Protein AF-A0A8H5NBL0-F1 (afdb_monomer)

Organism: NCBI:txid42672

Radius of gyration: 92.26 Å; Cα contacts (8 Å, |Δi|>4): 67; chains: 1; bounding box: 145×73×271 Å

Foldseek 3Di:
DDDDDDDDDDDDDDDDDDDDDDDDDDDDDDDDDDDDDDDDDDDDDDDDDDDDDDDPVVVVVVVVVVVVVVVVVVVVVVVVVVVVVVVVVVVVVVVVVVVVVVVVVVVVVVVVVVVVVVVVVVVVVVVVVVVVVVVVVVVVVVVVVVVVVVVVVVVVVVVVVVVVVVVVVVVVVVVVVVVVVVVVVVVVVVVVVVVVVVLVVVLVVLVVVLVVVLVVVVVVLVVLLVVQLVVLVVVLVVVVVVDPDPVVNVVSVLVSLVSNLVSLVVSLVVLVVVLVVLVVLLCCLVPDPDRDSVSPSVSVSSVSNNVSSVVVNVVSVVVSVVSVVVNDPDPDPPDPVNVVVVVVVVVVVVVVVVVVVVVVVVPD

Mean predicted aligned error: 19.84 Å

Solvent-accessible surface area (backbone atoms only — not comparable to full-atom values): 21271 Å² total; per-residue (Å²): 136,88,86,83,86,86,81,87,82,81,87,82,87,82,85,81,88,84,80,88,85,83,87,86,88,83,82,87,84,89,80,84,80,86,80,86,88,86,81,88,81,86,81,79,89,82,83,81,85,87,81,91,85,79,78,72,62,60,57,57,50,49,54,52,50,52,51,50,49,51,53,49,50,52,51,50,51,51,49,51,52,50,50,52,52,48,52,53,51,51,51,51,51,50,51,51,49,48,52,52,49,55,50,50,52,51,52,50,52,52,51,51,52,52,51,52,53,52,48,53,55,48,51,52,53,48,53,53,50,53,53,48,50,53,50,52,51,52,54,51,50,53,54,52,50,54,51,53,51,52,48,52,52,50,54,51,53,51,52,50,50,54,51,52,51,55,50,51,52,55,51,51,56,52,48,54,51,51,54,51,51,51,54,51,51,52,52,53,50,53,53,52,51,52,48,54,51,50,53,51,52,50,52,52,54,53,50,54,54,43,51,51,52,48,54,52,49,54,51,56,50,52,52,52,52,52,51,54,51,51,54,50,52,51,53,42,55,59,52,54,75,73,53,95,47,78,70,53,57,54,56,48,50,53,52,44,45,52,49,52,42,55,52,46,52,53,52,43,54,55,50,49,64,51,42,56,55,39,54,54,51,33,50,58,34,73,70,39,97,77,71,42,76,65,40,49,51,51,28,54,44,43,51,54,46,43,57,53,53,51,55,49,41,54,54,47,52,54,57,36,48,57,47,58,71,68,50,82,91,63,98,66,85,77,49,78,66,57,59,52,51,52,54,53,52,52,56,54,51,54,56,51,52,56,54,52,56,59,61,62,65,74,74,114

Secondary structure (DSSP, 8-state):
---------------------------------------------PPPPP----TTHHHHHHHHHHHHHHHHHHHHHHHHHHHHHHHHHHHHHHHHHHHHHHHHHHHHHHHHHHHHHHHHHHHHHHHHHHHHHHHHHHHHHHHHHHHHHHHHHHHHHHHHHHHHHHHHHHHHHHHHHHHHHHHHHHHHHHHHHHHHHHHHHHHHHHHHHHHHHHHHHHHHHHHHHHHHHHHHHHHHHHHHTT--SHHHHHHHHHHHHHHHHHHHHHHHHHHHHHHHHHHHHHHHHHS-SS--HHHHHHHHHHHHHHHHHHHHHHHHHHHHHHHHHHS--------HHHHHHHHHHHHHHHHHHHHHHHHHTT--

Structure (mmCIF, N/CA/C/O backbone):
data_AF-A0A8H5NBL0-F1
#
_entry.id   AF-A0A8H5NBL0-F1
#
loop_
_atom_site.group_PDB
_atom_site.id
_atom_site.type_symbol
_atom_site.label_atom_id
_atom_site.label_alt_id
_atom_site.label_comp_id
_atom_site.label_asym_id
_atom_site.label_entity_id
_atom_site.label_seq_id
_atom_site.pdbx_PDB_ins_code
_atom_site.Cartn_x
_atom_site.Cartn_y
_atom_site.Cartn_z
_atom_site.occupancy
_atom_site.B_iso_or_equiv
_atom_site.auth_seq_id
_atom_site.auth_comp_id
_atom_site.auth_asym_id
_atom_site.auth_atom_id
_atom_site.pdbx_PDB_model_num
ATOM 1 N N . MET A 1 1 ? 17.525 31.542 -22.300 1.00 42.62 1 MET A N 1
ATOM 2 C CA . MET A 1 1 ? 18.251 32.299 -23.339 1.00 42.62 1 MET A CA 1
ATOM 3 C C . MET A 1 1 ? 18.211 31.479 -24.622 1.00 42.62 1 MET A C 1
ATOM 5 O O . MET A 1 1 ? 18.975 30.526 -24.715 1.00 42.62 1 MET A O 1
ATOM 9 N N . PRO A 1 2 ? 17.268 31.736 -25.541 1.00 39.31 2 PRO A N 1
ATOM 10 C CA . PRO A 1 2 ? 17.239 31.069 -26.837 1.00 39.31 2 PRO A CA 1
ATOM 11 C C . PRO A 1 2 ? 18.217 31.766 -27.795 1.00 39.31 2 PRO A C 1
ATOM 13 O O . PRO A 1 2 ? 18.274 32.992 -27.823 1.00 39.31 2 PRO A O 1
ATOM 16 N N . PHE A 1 3 ? 18.968 30.990 -28.574 1.00 35.41 3 PHE A N 1
ATOM 17 C CA . PHE A 1 3 ? 19.686 31.468 -29.757 1.00 35.41 3 PHE A CA 1
ATOM 18 C C . PHE A 1 3 ? 19.255 30.590 -30.942 1.00 35.41 3 PHE A C 1
ATOM 20 O O . PHE A 1 3 ? 19.741 29.481 -31.133 1.00 35.41 3 PHE A O 1
ATOM 27 N N . LEU A 1 4 ? 18.257 31.091 -31.665 1.00 40.00 4 LEU A N 1
ATOM 28 C CA . LEU A 1 4 ? 17.992 30.887 -33.093 1.00 40.00 4 LEU A CA 1
ATOM 29 C C . LEU A 1 4 ? 18.496 32.197 -33.729 1.00 40.00 4 LEU A C 1
ATOM 31 O O . LEU A 1 4 ? 18.364 33.243 -33.101 1.00 40.00 4 LEU A O 1
ATOM 35 N N . GLU A 1 5 ? 19.175 32.287 -34.860 1.00 38.09 5 GLU A N 1
ATOM 36 C CA . GLU A 1 5 ? 19.048 31.667 -36.176 1.00 38.09 5 GLU A CA 1
ATOM 37 C C . GLU A 1 5 ? 20.323 32.091 -36.932 1.00 38.09 5 GLU A C 1
ATOM 39 O O . GLU A 1 5 ? 20.813 33.202 -36.712 1.00 38.09 5 GLU A O 1
ATOM 44 N N . LEU A 1 6 ? 20.842 31.283 -37.860 1.00 36.41 6 LEU A N 1
ATOM 45 C CA . LEU A 1 6 ? 21.645 31.848 -38.946 1.00 36.41 6 LEU A CA 1
ATOM 46 C C . LEU A 1 6 ? 21.444 31.070 -40.245 1.00 36.41 6 LEU A C 1
ATOM 48 O O . LEU A 1 6 ? 21.765 29.894 -40.388 1.00 36.41 6 LEU A O 1
ATOM 52 N N . THR A 1 7 ? 20.832 31.823 -41.142 1.00 40.28 7 THR A N 1
ATOM 53 C CA . THR A 1 7 ? 20.403 31.613 -42.513 1.00 40.28 7 THR A CA 1
ATOM 54 C C . THR A 1 7 ? 21.534 31.156 -43.439 1.00 40.28 7 THR A C 1
ATOM 56 O O . THR A 1 7 ? 22.685 31.565 -43.298 1.00 40.28 7 THR A O 1
ATOM 59 N N . ALA A 1 8 ? 21.172 30.329 -44.422 1.00 46.09 8 ALA A N 1
ATOM 60 C CA . ALA A 1 8 ? 22.021 29.832 -45.504 1.00 46.09 8 ALA A CA 1
ATOM 61 C C . ALA A 1 8 ? 22.571 30.939 -46.430 1.00 46.09 8 ALA A C 1
ATOM 63 O O . ALA A 1 8 ? 21.963 32.008 -46.528 1.00 46.09 8 ALA A O 1
ATOM 64 N N . PRO A 1 9 ? 23.608 30.637 -47.239 1.00 41.44 9 PRO A N 1
ATOM 65 C CA . PRO A 1 9 ? 23.824 31.330 -48.502 1.00 41.44 9 PRO A CA 1
ATOM 66 C C . PRO A 1 9 ? 23.660 30.423 -49.738 1.00 41.44 9 PRO A C 1
ATOM 68 O O . PRO A 1 9 ? 24.288 29.378 -49.879 1.00 41.44 9 PRO A O 1
ATOM 71 N N . SER A 1 10 ? 22.781 30.904 -50.620 1.00 32.62 10 SER A N 1
ATOM 72 C CA . SER A 1 10 ? 22.759 30.879 -52.091 1.00 32.62 10 SER A CA 1
ATOM 73 C C . SER A 1 10 ? 23.792 30.066 -52.889 1.00 32.62 10 SER A C 1
ATOM 75 O O . SER A 1 10 ? 24.986 30.343 -52.871 1.00 32.62 10 SER A O 1
ATOM 77 N N . SER A 1 11 ? 23.244 29.189 -53.738 1.00 33.75 11 SER A N 1
ATOM 78 C CA . SER A 1 11 ? 23.299 29.219 -55.215 1.00 33.75 11 SER A CA 1
ATOM 79 C C . SER A 1 11 ? 24.454 29.964 -55.905 1.00 33.75 11 SER A C 1
ATOM 81 O O . SER A 1 11 ? 24.515 31.193 -55.871 1.00 33.75 11 SER A O 1
ATOM 83 N N . ALA A 1 12 ? 25.197 29.226 -56.736 1.00 34.19 12 ALA A N 1
ATOM 84 C CA . ALA A 1 12 ? 25.744 29.730 -57.994 1.00 34.19 12 ALA A CA 1
ATOM 85 C C . ALA A 1 12 ? 25.551 28.688 -59.112 1.00 34.19 12 ALA A C 1
ATOM 87 O O . ALA A 1 12 ? 26.020 27.554 -59.026 1.00 34.19 12 ALA A O 1
ATOM 88 N N . THR A 1 13 ? 24.824 29.105 -60.143 1.00 37.38 13 THR A N 1
ATOM 89 C CA . THR A 1 13 ? 24.621 28.470 -61.449 1.00 37.38 13 THR A CA 1
ATOM 90 C C . THR A 1 13 ? 25.938 28.359 -62.229 1.00 37.38 13 THR A C 1
ATOM 92 O O . THR A 1 13 ? 26.746 29.286 -62.162 1.00 37.38 13 THR A O 1
ATOM 95 N N . PRO A 1 14 ? 26.105 27.341 -63.088 1.00 36.41 14 PRO A N 1
ATOM 96 C CA . PRO A 1 14 ? 26.877 27.496 -64.313 1.00 36.41 14 PRO A CA 1
ATOM 97 C C . PRO A 1 14 ? 25.967 27.345 -65.537 1.00 36.41 14 PRO A C 1
ATOM 99 O O . PRO A 1 14 ? 25.340 26.308 -65.752 1.00 36.41 14 PRO A O 1
ATOM 102 N N . GLU A 1 15 ? 25.896 28.409 -66.334 1.00 35.66 15 GLU A N 1
ATOM 103 C CA . GLU A 1 15 ? 25.364 28.371 -67.692 1.00 35.66 15 GLU A CA 1
ATOM 104 C C . GLU A 1 15 ? 26.399 27.828 -68.686 1.00 35.66 15 GLU A C 1
ATOM 106 O O . GLU A 1 15 ? 27.607 27.987 -68.519 1.00 35.66 15 GLU A O 1
ATOM 111 N N . SER A 1 16 ? 25.837 27.340 -69.793 1.00 35.53 16 SER A N 1
ATOM 112 C CA . SER A 1 16 ? 26.425 27.156 -71.122 1.00 35.53 16 SER A CA 1
ATOM 113 C C . SER A 1 16 ? 27.167 25.850 -71.398 1.00 35.53 16 SER A C 1
ATOM 115 O O . SER A 1 16 ? 28.390 25.743 -71.367 1.00 35.53 16 SER A O 1
ATOM 117 N N . ALA A 1 17 ? 26.363 24.883 -71.842 1.00 34.91 17 ALA A N 1
ATOM 118 C CA . ALA A 1 17 ? 26.726 23.997 -72.935 1.00 34.91 17 ALA A CA 1
ATOM 119 C C . ALA A 1 17 ? 27.052 24.803 -74.209 1.00 34.91 17 ALA A C 1
ATOM 121 O O . ALA A 1 17 ? 26.350 25.760 -74.530 1.00 34.91 17 ALA A O 1
ATOM 122 N N . SER A 1 18 ? 28.041 24.358 -74.985 1.00 32.84 18 SER A N 1
ATOM 123 C CA . SER A 1 18 ? 27.948 24.430 -76.443 1.00 32.84 18 SER A CA 1
ATOM 124 C C . SER A 1 18 ? 28.786 23.334 -77.099 1.00 32.84 18 SER A C 1
ATOM 126 O O . SER A 1 18 ? 29.889 22.999 -76.674 1.00 32.84 18 SER A O 1
ATOM 128 N N . THR A 1 19 ? 28.159 22.738 -78.097 1.00 34.31 19 THR A N 1
ATOM 129 C CA . THR A 1 19 ? 28.423 21.485 -78.797 1.00 34.31 19 THR A CA 1
ATOM 130 C C . THR A 1 19 ? 29.434 21.602 -79.948 1.00 34.31 19 THR A C 1
ATOM 132 O O . THR A 1 19 ? 29.452 22.601 -80.654 1.00 34.31 19 THR A O 1
ATOM 135 N N . ILE A 1 20 ? 30.218 20.530 -80.137 1.00 34.94 20 ILE A N 1
ATOM 136 C CA . ILE A 1 20 ? 30.468 19.753 -81.376 1.00 34.94 20 ILE A CA 1
ATOM 137 C C . ILE A 1 20 ? 30.441 20.512 -82.727 1.00 34.94 20 ILE A C 1
ATOM 139 O O . ILE A 1 20 ? 29.400 21.030 -83.113 1.00 34.94 20 ILE A O 1
ATOM 143 N N . SER A 1 21 ? 31.507 20.392 -83.533 1.00 33.88 21 SER A N 1
ATOM 144 C CA . SER A 1 21 ? 31.374 20.045 -84.965 1.00 33.88 21 SER A CA 1
ATOM 145 C C . SER A 1 21 ? 32.699 19.568 -85.567 1.00 33.88 21 SER A C 1
ATOM 147 O O . SER A 1 21 ? 33.726 20.235 -85.446 1.00 33.88 21 SER A O 1
ATOM 149 N N . SER A 1 22 ? 32.622 18.412 -86.222 1.00 34.84 22 SER A N 1
ATOM 150 C CA . SER A 1 22 ? 33.632 17.763 -87.061 1.00 34.84 22 SER A CA 1
ATOM 151 C C . SER A 1 22 ? 33.666 18.339 -88.486 1.00 34.84 22 SER A C 1
ATOM 153 O O . SER A 1 22 ? 32.786 19.116 -88.855 1.00 34.84 22 SER A O 1
ATOM 155 N N . GLU A 1 23 ? 34.645 17.845 -89.260 1.00 34.12 23 GLU A N 1
ATOM 156 C CA . GLU A 1 23 ? 34.782 17.896 -90.730 1.00 34.12 23 GLU A CA 1
ATOM 157 C C . GLU A 1 23 ? 35.224 19.262 -91.313 1.00 34.12 23 GLU A C 1
ATOM 159 O O . GLU A 1 23 ? 34.816 20.322 -90.869 1.00 34.12 23 GLU A O 1
ATOM 164 N N . ASP A 1 24 ? 36.132 19.352 -92.288 1.00 31.91 24 ASP A N 1
ATOM 165 C CA . ASP A 1 24 ? 36.386 18.386 -93.345 1.00 31.91 24 ASP A CA 1
ATOM 166 C C . ASP A 1 24 ? 37.792 18.513 -93.951 1.00 31.91 24 ASP A C 1
ATOM 168 O O . ASP A 1 24 ? 38.381 19.589 -94.079 1.00 31.91 24 ASP A O 1
ATOM 172 N N . ASN A 1 25 ? 38.296 17.357 -94.359 1.00 33.09 25 ASN A N 1
ATOM 173 C CA . ASN A 1 25 ? 39.553 17.123 -95.044 1.00 33.09 25 ASN A CA 1
ATOM 174 C C . ASN A 1 25 ? 39.267 17.129 -96.554 1.00 33.09 25 ASN A C 1
ATOM 176 O O . ASN A 1 25 ? 38.421 16.360 -97.009 1.00 33.09 25 ASN A O 1
ATOM 180 N N . LYS A 1 26 ? 39.975 17.921 -97.373 1.00 34.47 26 LYS A N 1
ATOM 181 C CA . LYS A 1 26 ? 39.998 17.639 -98.817 1.00 34.47 26 LYS A CA 1
ATOM 182 C C . LYS A 1 26 ? 41.337 17.923 -99.483 1.00 34.47 26 LYS A C 1
ATOM 184 O O . LYS A 1 26 ? 41.787 19.054 -99.639 1.00 34.47 26 LYS A O 1
ATOM 189 N N . MET A 1 27 ? 41.920 16.806 -99.893 1.00 33.16 27 MET A N 1
ATOM 190 C CA . MET A 1 27 ? 43.084 16.622 -100.737 1.00 33.16 27 MET A CA 1
ATOM 191 C C . MET A 1 27 ? 42.933 17.190 -102.161 1.00 33.16 27 MET A C 1
ATOM 193 O O . MET A 1 27 ? 41.885 17.057 -102.785 1.00 33.16 27 MET A O 1
ATOM 197 N N . ILE A 1 28 ? 44.074 17.689 -102.656 1.00 33.56 28 ILE A N 1
ATOM 198 C CA . ILE A 1 28 ? 44.722 17.416 -103.956 1.00 33.56 28 ILE A CA 1
ATOM 199 C C . ILE A 1 28 ? 43.930 17.697 -105.245 1.00 33.56 28 ILE A C 1
ATOM 201 O O . ILE A 1 28 ? 42.996 16.988 -105.597 1.00 33.56 28 ILE A O 1
ATOM 205 N N . ALA A 1 29 ? 44.503 18.572 -106.077 1.00 26.97 29 ALA A N 1
ATOM 206 C CA . ALA A 1 29 ? 44.649 18.296 -107.507 1.00 26.97 29 ALA A CA 1
ATOM 207 C C . ALA A 1 29 ? 45.905 18.990 -108.052 1.00 26.97 29 ALA A C 1
ATOM 209 O O . ALA A 1 29 ? 45.980 20.212 -108.150 1.00 26.97 29 ALA A O 1
ATOM 210 N N . ALA A 1 30 ? 46.902 18.172 -108.380 1.00 31.09 30 ALA A N 1
ATOM 211 C CA . ALA A 1 30 ? 48.049 18.544 -109.186 1.00 31.09 30 ALA A CA 1
ATOM 212 C C . ALA A 1 30 ? 47.638 18.627 -110.660 1.00 31.09 30 ALA A C 1
ATOM 214 O O . ALA A 1 30 ? 46.997 17.711 -111.165 1.00 31.09 30 ALA A O 1
ATOM 215 N N . THR A 1 31 ? 48.104 19.655 -111.365 1.00 29.94 31 THR A N 1
ATOM 216 C CA . THR A 1 31 ? 48.262 19.616 -112.824 1.00 29.94 31 THR A CA 1
ATOM 217 C C . THR A 1 31 ? 49.455 20.478 -113.214 1.00 29.94 31 THR A C 1
ATOM 219 O O . THR A 1 31 ? 49.363 21.700 -113.283 1.00 29.94 31 THR A O 1
ATOM 222 N N . THR A 1 32 ? 50.583 19.828 -113.481 1.00 32.62 32 THR A N 1
ATOM 223 C CA . THR A 1 32 ? 51.494 20.255 -114.550 1.00 32.62 32 THR A CA 1
ATOM 224 C C . THR A 1 32 ? 51.029 19.546 -115.822 1.00 32.62 32 THR A C 1
ATOM 226 O O . THR A 1 32 ? 50.586 18.398 -115.745 1.00 32.62 32 THR A O 1
ATOM 229 N N . PRO A 1 33 ? 51.115 20.199 -116.988 1.00 33.69 33 PRO A N 1
ATOM 230 C CA . PRO A 1 33 ? 52.112 19.698 -117.928 1.00 33.69 33 PRO A CA 1
ATOM 231 C C . PRO A 1 33 ? 52.805 20.814 -118.722 1.00 33.69 33 PRO A C 1
ATOM 233 O O . PRO A 1 33 ? 52.171 21.668 -119.335 1.00 33.69 33 PRO A O 1
ATOM 236 N N . THR A 1 34 ? 54.132 20.749 -118.772 1.00 34.34 34 THR A N 1
ATOM 237 C CA . THR A 1 34 ? 54.922 21.207 -119.925 1.00 34.34 34 THR A CA 1
ATOM 238 C C . THR A 1 34 ? 54.759 20.160 -121.040 1.00 34.34 34 THR A C 1
ATOM 240 O O . THR A 1 34 ? 54.594 18.979 -120.717 1.00 34.34 34 THR A O 1
ATOM 243 N N . PRO A 1 35 ? 54.813 20.528 -122.334 1.00 35.94 35 PRO A N 1
ATOM 244 C CA . PRO A 1 35 ? 56.130 20.564 -122.983 1.00 35.94 35 PRO A CA 1
ATOM 245 C C . PRO A 1 35 ? 56.290 21.642 -124.088 1.00 35.94 35 PRO A C 1
ATOM 247 O O . PRO A 1 35 ? 55.378 21.929 -124.856 1.00 35.94 35 PRO A O 1
ATOM 250 N N . ALA A 1 36 ? 57.498 22.206 -124.192 1.00 36.12 36 ALA A N 1
ATOM 251 C CA . ALA A 1 36 ? 58.072 22.727 -125.447 1.00 36.12 36 ALA A CA 1
ATOM 252 C C . ALA A 1 36 ? 58.367 21.525 -126.388 1.00 36.12 36 ALA A C 1
ATOM 254 O O . ALA A 1 36 ? 58.454 20.423 -125.842 1.00 36.12 36 ALA A O 1
ATOM 255 N N . PRO A 1 37 ? 58.595 21.635 -127.722 1.00 41.12 37 PRO A N 1
ATOM 256 C CA . PRO A 1 37 ? 59.334 22.720 -128.388 1.00 41.12 37 PRO A CA 1
ATOM 257 C C . PRO A 1 37 ? 58.893 23.042 -129.841 1.00 41.12 37 PRO A C 1
ATOM 259 O O . PRO A 1 37 ? 58.110 22.325 -130.451 1.00 41.12 37 PRO A O 1
ATOM 262 N N . ALA A 1 38 ? 59.461 24.088 -130.447 1.00 29.39 38 ALA A N 1
ATOM 263 C CA . ALA A 1 38 ? 59.640 24.141 -131.901 1.00 29.39 38 ALA A CA 1
ATOM 264 C C . ALA A 1 38 ? 60.811 25.070 -132.236 1.00 29.39 38 ALA A C 1
ATOM 266 O O . ALA A 1 38 ? 60.774 26.272 -131.982 1.00 29.39 38 ALA A O 1
ATOM 267 N N . SER A 1 39 ? 61.869 24.457 -132.753 1.00 29.91 39 SER A N 1
ATOM 268 C CA . SER A 1 39 ? 63.044 25.095 -133.326 1.00 29.91 39 SER A CA 1
ATOM 269 C C . SER A 1 39 ? 62.912 25.103 -134.851 1.00 29.91 39 SER A C 1
ATOM 271 O O . SER A 1 39 ? 62.272 24.214 -135.407 1.00 29.91 39 SER A O 1
ATOM 273 N N . ALA A 1 40 ? 63.622 26.053 -135.462 1.00 33.81 40 ALA A N 1
ATOM 274 C CA . ALA A 1 40 ? 63.965 26.193 -136.878 1.00 33.81 40 ALA A CA 1
ATOM 275 C C . ALA A 1 40 ? 62.862 26.655 -137.848 1.00 33.81 40 ALA A C 1
ATOM 277 O O . ALA A 1 40 ? 61.862 25.984 -138.052 1.00 33.81 40 ALA A O 1
ATOM 278 N N . GLU A 1 41 ? 63.119 27.780 -138.524 1.00 29.50 41 GLU A N 1
ATOM 279 C CA . GLU A 1 41 ? 63.518 27.760 -139.942 1.00 29.50 41 GLU A CA 1
ATOM 280 C C . GLU A 1 41 ? 63.936 29.166 -140.417 1.00 29.50 41 GLU A C 1
ATOM 282 O O . GLU A 1 41 ? 63.162 30.119 -140.423 1.00 29.50 41 GLU A O 1
ATOM 287 N N . THR A 1 42 ? 65.197 29.291 -140.830 1.00 43.75 42 THR A N 1
ATOM 288 C CA . THR A 1 42 ? 65.621 30.195 -141.905 1.00 43.75 42 THR A CA 1
ATOM 289 C C . THR A 1 42 ? 65.271 29.541 -143.245 1.00 43.75 42 THR A C 1
ATOM 291 O O . THR A 1 42 ? 65.396 28.321 -143.365 1.00 43.75 42 THR A O 1
ATOM 294 N N . PRO A 1 43 ? 64.917 30.320 -144.286 1.00 37.06 43 PRO A N 1
ATOM 295 C CA . PRO A 1 43 ? 65.673 30.128 -145.526 1.00 37.06 43 PRO A CA 1
ATOM 296 C C . PRO A 1 43 ? 65.946 31.401 -146.350 1.00 37.06 43 PRO A C 1
ATOM 298 O O . PRO A 1 43 ? 65.082 32.235 -146.596 1.00 37.06 43 PRO A O 1
ATOM 301 N N . ASN A 1 44 ? 67.198 31.459 -146.807 1.00 29.69 44 ASN A N 1
ATOM 302 C CA . ASN A 1 44 ? 67.699 31.812 -148.140 1.00 29.69 44 ASN A CA 1
ATOM 303 C C . ASN A 1 44 ? 67.041 32.927 -148.977 1.00 29.69 44 ASN A C 1
ATOM 305 O O . ASN A 1 44 ? 66.016 32.765 -149.632 1.00 29.69 44 ASN A O 1
ATOM 309 N N . THR A 1 45 ? 67.828 33.997 -149.107 1.00 32.78 45 THR A N 1
ATOM 310 C CA . THR A 1 45 ? 68.331 34.577 -150.366 1.00 32.78 45 THR A CA 1
ATOM 311 C C . THR A 1 45 ? 68.015 33.791 -151.650 1.00 32.78 45 THR A C 1
ATOM 313 O O . THR A 1 45 ? 68.484 32.669 -151.838 1.00 32.78 45 THR A O 1
ATOM 316 N N . THR A 1 46 ? 67.320 34.439 -152.591 1.00 34.09 46 THR A N 1
ATOM 317 C CA . THR A 1 46 ? 67.285 34.048 -154.011 1.00 34.09 46 THR A CA 1
ATOM 318 C C . THR A 1 46 ? 68.191 34.987 -154.804 1.00 34.09 46 THR A C 1
ATOM 320 O O . THR A 1 46 ? 68.126 36.206 -154.647 1.00 34.09 46 THR A O 1
ATOM 323 N N . SER A 1 47 ? 69.075 34.379 -155.596 1.00 32.84 47 SER A N 1
ATOM 324 C CA . SER A 1 47 ? 70.103 35.020 -156.412 1.00 32.84 47 SER A CA 1
ATOM 325 C C . SER A 1 47 ? 69.550 35.627 -157.697 1.00 32.84 47 SER A C 1
ATOM 327 O O . SER A 1 47 ? 68.603 35.125 -158.298 1.00 32.84 47 SER A O 1
ATOM 329 N N . SER A 1 48 ? 70.235 36.691 -158.096 1.00 35.56 48 SER A N 1
ATOM 330 C CA . SER A 1 48 ? 70.225 37.388 -159.374 1.00 35.56 48 SER A CA 1
ATOM 331 C C . SER A 1 48 ? 70.538 36.493 -160.577 1.00 35.56 48 SER A C 1
ATOM 333 O O . SER A 1 48 ? 71.298 35.528 -160.483 1.00 35.56 48 SER A O 1
ATOM 335 N N . GLU A 1 49 ? 69.946 36.875 -161.709 1.00 35.12 49 GLU A N 1
ATOM 336 C CA . GLU A 1 49 ? 70.107 36.266 -163.025 1.00 35.12 49 GLU A CA 1
ATOM 337 C C . GLU A 1 49 ? 71.549 36.251 -163.543 1.00 35.12 49 GLU A C 1
ATOM 339 O O . GLU A 1 49 ? 72.407 37.073 -163.218 1.00 35.12 49 GLU A O 1
ATOM 344 N N . VAL A 1 50 ? 71.740 35.249 -164.391 1.00 38.97 50 VAL A N 1
ATOM 345 C CA . VAL A 1 50 ? 72.948 34.739 -165.021 1.00 38.97 50 VAL A CA 1
ATOM 346 C C . VAL A 1 50 ? 73.490 35.695 -166.086 1.00 38.97 50 VAL A C 1
ATOM 348 O O . VAL A 1 50 ? 72.749 36.141 -166.958 1.00 38.97 50 VAL A O 1
ATOM 351 N N . ASN A 1 51 ? 74.813 35.883 -166.113 1.00 37.34 51 ASN A N 1
ATOM 352 C CA . ASN A 1 51 ? 75.532 36.097 -167.367 1.00 37.34 51 ASN A CA 1
ATOM 353 C C . ASN A 1 51 ? 76.858 35.303 -167.383 1.00 37.34 51 ASN A C 1
ATOM 355 O O . ASN A 1 51 ? 77.692 35.410 -166.490 1.00 37.34 51 ASN A O 1
ATOM 359 N N . VAL A 1 52 ? 76.941 34.459 -168.406 1.00 41.28 52 VAL A N 1
ATOM 360 C CA . VAL A 1 52 ? 77.893 33.425 -168.851 1.00 41.28 52 VAL A CA 1
ATOM 361 C C . VAL A 1 52 ? 79.391 33.634 -168.521 1.00 41.28 52 VAL A C 1
ATOM 363 O O . VAL A 1 52 ? 79.969 34.623 -168.962 1.00 41.28 52 VAL A O 1
ATOM 366 N N . SER A 1 53 ? 80.050 32.650 -167.866 1.00 37.91 53 SER A N 1
ATOM 367 C CA . SER A 1 53 ? 81.114 31.777 -168.446 1.00 37.91 53 SER A CA 1
ATOM 368 C C . SER A 1 53 ? 81.921 30.942 -167.405 1.00 37.91 53 SER A C 1
ATOM 370 O O . SER A 1 53 ? 82.292 31.454 -166.355 1.00 37.91 53 SER A O 1
ATOM 372 N N . ASN A 1 54 ? 82.288 29.708 -167.797 1.00 41.75 54 ASN A N 1
ATOM 373 C CA . ASN A 1 54 ? 83.334 28.776 -167.299 1.00 41.75 54 ASN A CA 1
ATOM 374 C C . ASN A 1 54 ? 83.114 27.809 -166.096 1.00 41.75 54 ASN A C 1
ATOM 376 O O . ASN A 1 54 ? 82.749 28.161 -164.982 1.00 41.75 54 ASN A O 1
ATOM 380 N N . THR A 1 55 ? 83.444 26.542 -166.379 1.00 50.25 55 THR A N 1
ATOM 381 C CA . THR A 1 55 ? 83.116 25.254 -165.731 1.00 50.25 55 THR A CA 1
ATOM 382 C C . THR A 1 55 ? 83.903 24.911 -164.451 1.00 50.25 55 THR A C 1
ATOM 384 O O . THR A 1 55 ? 83.549 23.957 -163.760 1.00 50.25 55 THR A O 1
ATOM 387 N N . ASP A 1 56 ? 84.921 25.689 -164.076 1.00 54.59 56 ASP A N 1
ATOM 388 C CA . ASP A 1 56 ? 85.739 25.435 -162.872 1.00 54.59 56 ASP A CA 1
ATOM 389 C C . ASP A 1 56 ? 85.011 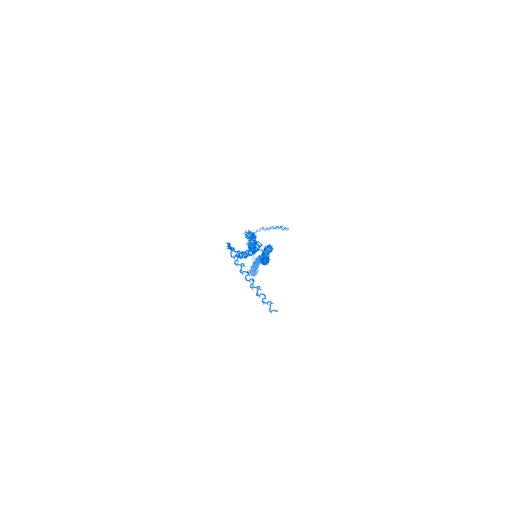25.772 -161.553 1.00 54.59 56 ASP A C 1
ATOM 391 O O . ASP A 1 56 ? 85.326 25.226 -160.498 1.00 54.59 56 ASP A O 1
ATOM 395 N N . GLN A 1 57 ? 83.950 26.585 -161.601 1.00 55.69 57 GLN A N 1
ATOM 396 C CA . GLN A 1 57 ? 83.194 27.000 -160.411 1.00 55.69 57 GLN A CA 1
ATOM 397 C C . GLN A 1 57 ? 82.303 25.883 -159.821 1.00 55.69 57 GLN A C 1
ATOM 399 O O . GLN A 1 57 ? 81.955 25.913 -158.638 1.00 55.69 57 GLN A O 1
ATOM 404 N N . ALA A 1 58 ? 81.944 24.870 -160.621 1.00 59.06 58 ALA A N 1
ATOM 405 C CA . ALA A 1 58 ? 81.087 23.759 -160.196 1.00 59.06 58 ALA A CA 1
ATOM 406 C C . ALA A 1 58 ? 81.821 22.735 -159.306 1.00 59.06 58 ALA A C 1
ATOM 408 O O . ALA A 1 58 ? 81.214 22.137 -158.413 1.00 59.06 58 ALA A O 1
ATOM 409 N N . PHE A 1 59 ? 83.128 22.544 -159.514 1.00 59.50 59 PHE A N 1
ATOM 410 C CA . PHE A 1 59 ? 83.940 21.629 -158.702 1.00 59.50 59 PHE A CA 1
ATOM 411 C C . PHE A 1 59 ? 84.205 22.197 -157.303 1.00 59.50 59 PHE A C 1
ATOM 413 O O . PHE A 1 59 ? 84.060 21.479 -156.310 1.00 59.50 59 PHE A O 1
ATOM 420 N N . ASP A 1 60 ? 84.475 23.500 -157.209 1.00 61.47 60 ASP A N 1
ATOM 421 C CA . ASP A 1 60 ? 84.622 24.188 -155.924 1.00 61.47 60 ASP A CA 1
ATOM 422 C C . ASP A 1 60 ? 83.315 24.192 -155.118 1.00 61.47 60 ASP A C 1
ATOM 424 O O . ASP A 1 60 ? 83.334 23.988 -153.900 1.00 61.47 60 ASP A O 1
ATOM 428 N N . GLN A 1 61 ? 82.156 24.321 -155.776 1.00 66.19 61 GLN A N 1
ATOM 429 C CA . GLN A 1 61 ? 80.856 24.168 -155.112 1.00 66.19 61 GLN A CA 1
ATOM 430 C C . GLN A 1 61 ? 80.638 22.745 -154.578 1.00 66.19 61 GLN A C 1
ATOM 432 O O . GLN A 1 61 ? 80.164 22.594 -153.451 1.00 66.19 61 GLN A O 1
ATOM 437 N N . MET A 1 62 ? 81.032 21.703 -155.321 1.00 71.00 62 MET A N 1
ATOM 438 C CA . MET A 1 62 ? 80.947 20.316 -154.842 1.00 71.00 62 MET A CA 1
ATOM 439 C C . MET A 1 62 ? 81.856 20.057 -153.636 1.00 71.00 62 MET A C 1
ATOM 441 O O . MET A 1 62 ? 81.396 19.467 -152.659 1.00 71.00 62 MET A O 1
ATOM 445 N N . ILE A 1 63 ? 83.109 20.528 -153.652 1.00 71.69 63 ILE A N 1
ATOM 446 C CA . ILE A 1 63 ? 84.026 20.387 -152.506 1.00 71.69 63 ILE A CA 1
ATOM 447 C C . ILE A 1 63 ? 83.499 21.155 -151.288 1.00 71.69 63 ILE A C 1
ATOM 449 O O . ILE A 1 63 ? 83.524 20.637 -150.168 1.00 71.69 63 ILE A O 1
ATOM 453 N N . THR A 1 64 ? 82.952 22.352 -151.500 1.00 73.19 64 THR A N 1
ATOM 454 C CA . THR A 1 64 ? 82.324 23.147 -150.436 1.00 73.19 64 THR A CA 1
ATOM 455 C C . THR A 1 64 ? 81.123 22.415 -149.834 1.00 73.19 64 THR A C 1
ATOM 457 O O . THR A 1 64 ? 80.989 22.341 -148.612 1.00 73.19 64 THR A O 1
ATOM 460 N N . HIS A 1 65 ? 80.285 21.794 -150.668 1.00 76.06 65 HIS A N 1
ATOM 461 C CA . HIS A 1 65 ? 79.120 21.037 -150.214 1.00 76.06 65 HIS A CA 1
ATOM 462 C C . HIS A 1 65 ? 79.505 19.749 -149.464 1.00 76.06 65 HIS A C 1
ATOM 464 O O . HIS A 1 65 ? 78.896 19.415 -148.450 1.00 76.06 65 HIS A O 1
ATOM 470 N N . LEU A 1 66 ? 80.564 19.057 -149.893 1.00 79.81 66 LEU A N 1
ATOM 471 C CA . LEU A 1 66 ? 81.090 17.860 -149.224 1.00 79.81 66 LEU A CA 1
ATOM 472 C C . LEU A 1 66 ? 81.712 18.188 -147.859 1.00 79.81 66 LEU A C 1
ATOM 474 O O . LEU A 1 66 ? 81.485 17.468 -146.886 1.00 79.81 66 LEU A O 1
ATOM 478 N N . ASN A 1 67 ? 82.435 19.306 -147.760 1.00 77.31 67 ASN A N 1
ATOM 479 C CA . ASN A 1 67 ? 82.959 19.804 -146.488 1.00 77.31 67 ASN A CA 1
ATOM 480 C C . ASN A 1 67 ? 81.834 20.260 -145.545 1.00 77.31 67 ASN A C 1
ATOM 482 O O . ASN A 1 67 ? 81.893 19.966 -144.352 1.00 77.31 67 ASN A O 1
ATOM 486 N N . ALA A 1 68 ? 80.777 20.887 -146.070 1.00 77.75 68 ALA A N 1
ATOM 487 C CA . ALA A 1 68 ? 79.585 21.225 -145.293 1.00 77.75 68 ALA A CA 1
ATOM 488 C C . ALA A 1 68 ? 78.850 19.970 -144.789 1.00 77.75 68 ALA A C 1
ATOM 490 O O . ALA A 1 68 ? 78.439 19.921 -143.630 1.00 77.75 68 ALA A O 1
ATOM 491 N N . MET A 1 69 ? 78.738 18.922 -145.614 1.00 81.69 69 MET A N 1
ATOM 492 C CA . MET A 1 69 ? 78.182 17.635 -145.184 1.00 81.69 69 MET A CA 1
ATOM 493 C C . MET A 1 69 ? 79.050 16.962 -144.120 1.00 81.69 69 MET A C 1
ATOM 495 O O . MET A 1 69 ? 78.512 16.487 -143.125 1.00 81.69 69 MET A O 1
ATOM 499 N N . ARG A 1 70 ? 8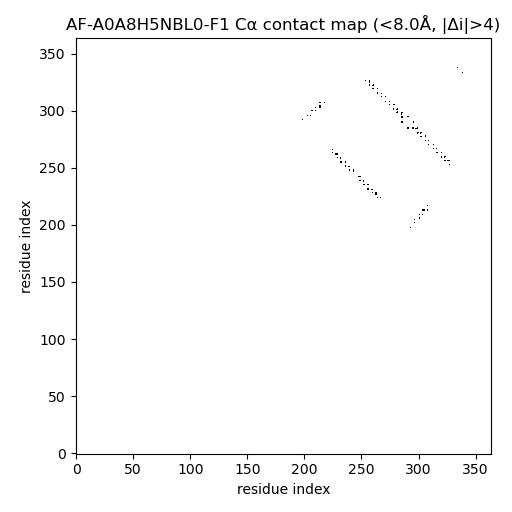0.382 16.962 -144.269 1.00 78.50 70 ARG A N 1
ATOM 500 C CA . ARG A 1 70 ? 81.298 16.413 -143.255 1.00 78.50 70 ARG A CA 1
ATOM 501 C C . ARG A 1 70 ? 81.175 17.159 -141.923 1.00 78.50 70 ARG A C 1
ATOM 503 O O . ARG A 1 70 ? 81.085 16.512 -140.885 1.00 78.50 70 ARG A O 1
ATOM 510 N N . ALA A 1 71 ? 81.103 18.490 -141.952 1.00 78.94 71 ALA A N 1
ATOM 511 C CA . ALA A 1 71 ? 80.881 19.302 -140.756 1.00 78.94 71 ALA A CA 1
ATOM 512 C C . ALA A 1 71 ? 79.516 19.012 -140.108 1.00 78.94 71 ALA A C 1
ATOM 514 O O . ALA A 1 71 ? 79.417 18.921 -138.887 1.00 78.94 71 ALA A O 1
ATOM 515 N N . LYS A 1 72 ? 78.471 18.799 -140.917 1.00 82.06 72 LYS A N 1
ATOM 516 C CA . LYS A 1 72 ? 77.132 18.443 -140.431 1.00 82.06 72 LYS A CA 1
ATOM 517 C C . LYS A 1 72 ? 77.094 17.048 -139.803 1.00 82.06 72 LYS A C 1
ATOM 519 O O . LYS A 1 72 ? 76.466 16.878 -138.767 1.00 82.06 72 LYS A O 1
ATOM 524 N N . VAL A 1 73 ? 77.794 16.071 -140.383 1.00 84.31 73 VAL A N 1
ATOM 525 C CA . VAL A 1 73 ? 77.938 14.727 -139.797 1.00 84.31 73 VAL A CA 1
ATOM 526 C C . VAL A 1 73 ? 78.697 14.796 -138.474 1.00 84.31 73 VAL A C 1
ATOM 528 O O . VAL A 1 73 ? 78.218 14.248 -137.492 1.00 84.31 73 VAL A O 1
ATOM 531 N N . GLN A 1 74 ? 79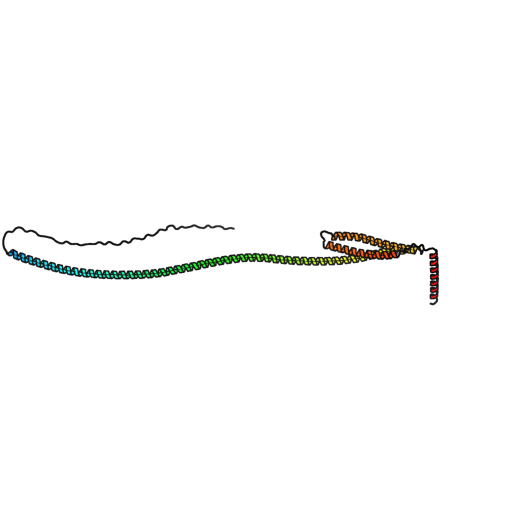.806 15.539 -138.404 1.00 81.12 74 GLN A N 1
ATOM 532 C CA . GLN A 1 74 ? 80.547 15.720 -137.150 1.00 81.12 74 GLN A CA 1
ATOM 533 C C . GLN A 1 74 ? 79.716 16.432 -136.073 1.00 81.12 74 GLN A C 1
ATOM 535 O O . GLN A 1 74 ? 79.758 16.041 -134.909 1.00 81.12 74 GLN A O 1
ATOM 540 N N . ALA A 1 75 ? 78.922 17.443 -136.442 1.00 81.62 75 ALA A N 1
ATOM 541 C CA . ALA A 1 75 ? 78.002 18.104 -135.517 1.00 81.62 75 ALA A CA 1
ATOM 542 C C . ALA A 1 75 ? 76.927 17.139 -134.991 1.00 81.62 75 ALA A C 1
ATOM 544 O O . ALA A 1 75 ? 76.681 17.102 -133.788 1.00 81.62 75 ALA A O 1
ATOM 545 N N . LEU A 1 76 ? 76.351 16.310 -135.868 1.00 85.06 76 LEU A N 1
ATOM 546 C CA . LEU A 1 76 ? 75.377 15.285 -135.485 1.00 85.06 76 LEU A CA 1
ATOM 547 C C . LEU A 1 76 ? 76.002 14.169 -134.636 1.00 85.06 76 LEU A C 1
ATOM 549 O O . LEU A 1 76 ? 75.351 13.657 -133.732 1.00 85.06 76 LEU A O 1
ATOM 553 N N . GLU A 1 77 ? 77.255 13.786 -134.881 1.00 84.88 77 GLU A N 1
ATOM 554 C CA . GLU A 1 77 ? 77.982 12.816 -134.051 1.00 84.88 77 GLU A CA 1
ATOM 555 C C . GLU A 1 77 ? 78.256 13.367 -132.646 1.00 84.88 77 GLU A C 1
ATOM 557 O O . GLU A 1 77 ? 78.067 12.654 -131.654 1.00 84.88 77 GLU A O 1
ATOM 562 N N . MET A 1 78 ? 78.640 14.645 -132.540 1.00 84.69 78 MET A N 1
ATOM 563 C CA . MET A 1 78 ? 78.778 15.328 -131.251 1.00 84.69 78 MET A CA 1
ATOM 564 C C . MET A 1 78 ? 77.433 15.423 -130.521 1.00 84.69 78 MET A C 1
ATOM 566 O O . MET A 1 78 ? 77.360 15.084 -129.341 1.00 84.69 78 MET A O 1
ATOM 570 N N . GLU A 1 79 ? 76.361 15.803 -131.220 1.00 85.50 79 GLU A N 1
ATOM 571 C CA . GLU A 1 79 ? 75.006 15.881 -130.661 1.00 85.50 79 GLU A CA 1
ATOM 572 C C . GLU A 1 79 ? 74.499 14.506 -130.199 1.00 85.50 79 GLU A C 1
ATOM 574 O O . GLU A 1 79 ? 73.978 14.375 -129.096 1.00 85.50 79 GLU A O 1
ATOM 579 N N . ASN A 1 80 ? 74.725 13.442 -130.975 1.00 87.62 80 ASN A N 1
ATOM 580 C CA . ASN A 1 80 ? 74.353 12.076 -130.592 1.00 87.62 80 ASN A CA 1
ATOM 581 C C . ASN A 1 80 ? 75.131 11.607 -129.352 1.00 87.62 80 ASN A C 1
ATOM 583 O O . ASN A 1 80 ? 74.572 10.966 -128.461 1.00 87.62 80 ASN A O 1
ATOM 587 N N . THR A 1 81 ? 76.413 11.967 -129.262 1.00 87.38 81 THR A N 1
ATOM 588 C CA . THR A 1 81 ? 77.244 11.678 -128.085 1.00 87.38 81 THR A CA 1
ATOM 589 C C . THR A 1 81 ? 76.731 12.427 -126.852 1.00 87.38 81 THR A C 1
ATOM 591 O O . THR A 1 81 ? 76.619 11.833 -125.778 1.00 87.38 81 THR A O 1
ATOM 594 N N . GLN A 1 82 ? 76.342 13.696 -127.006 1.00 87.31 82 GLN A N 1
ATOM 595 C CA . GLN A 1 82 ? 75.749 14.504 -125.940 1.00 87.31 82 GLN A CA 1
ATOM 596 C C . GLN A 1 82 ? 74.381 13.965 -125.497 1.00 87.31 82 GLN A C 1
ATOM 598 O O . GLN A 1 82 ? 74.144 13.825 -124.299 1.00 87.31 82 GLN A O 1
ATOM 603 N N . LEU A 1 83 ? 73.509 13.588 -126.436 1.00 88.88 83 LEU A N 1
ATOM 604 C CA . LEU A 1 83 ? 72.205 12.989 -126.143 1.00 88.88 83 LEU A CA 1
ATOM 605 C C . LEU A 1 83 ? 72.345 11.633 -125.445 1.00 88.88 83 LEU A C 1
ATOM 607 O O . LEU A 1 83 ? 71.626 11.369 -124.487 1.00 88.88 83 LEU A O 1
ATOM 611 N N . LYS A 1 84 ? 73.29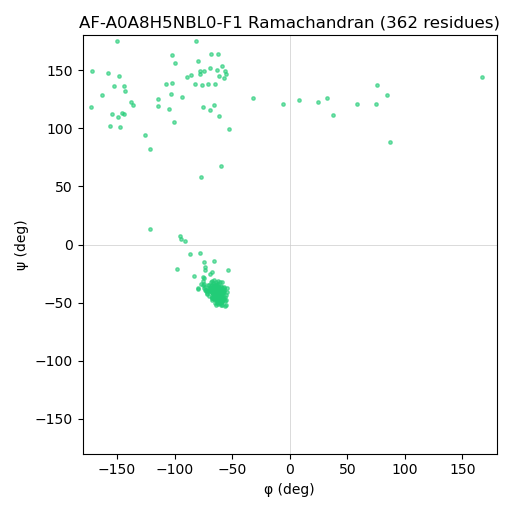7 10.784 -125.852 1.00 88.69 84 LYS A N 1
ATOM 612 C CA . LYS A 1 84 ? 73.588 9.529 -125.136 1.00 88.69 84 LYS A CA 1
ATOM 613 C C . LYS A 1 84 ? 74.044 9.780 -123.702 1.00 88.69 84 LYS A C 1
ATOM 615 O O . LYS A 1 84 ? 73.572 9.100 -122.794 1.00 88.69 84 LYS A O 1
ATOM 620 N N . ALA A 1 85 ? 74.927 10.757 -123.492 1.00 88.06 85 ALA A N 1
ATOM 621 C CA . ALA A 1 85 ? 75.365 11.141 -122.153 1.00 88.06 85 ALA A CA 1
ATOM 622 C C . ALA A 1 85 ? 74.200 11.687 -121.309 1.00 88.06 85 ALA A C 1
ATOM 624 O O . ALA A 1 85 ? 74.071 11.329 -120.138 1.00 88.06 85 ALA A O 1
ATOM 625 N N . GLN A 1 86 ? 73.317 12.491 -121.910 1.00 90.00 86 GLN A N 1
ATOM 626 C CA . GLN A 1 86 ? 72.114 12.994 -121.253 1.00 90.00 86 GLN A CA 1
ATOM 627 C C . GLN A 1 86 ? 71.172 11.852 -120.856 1.00 90.00 86 GLN A C 1
ATOM 629 O O . GLN A 1 86 ? 70.788 11.773 -119.691 1.00 90.00 86 GLN A O 1
ATOM 634 N N . VAL A 1 87 ? 70.866 10.932 -121.775 1.00 89.38 87 VAL A N 1
ATOM 635 C CA . VAL A 1 87 ? 69.985 9.782 -121.520 1.00 89.38 87 VAL A CA 1
ATOM 636 C C . VAL A 1 87 ? 70.529 8.902 -120.393 1.00 89.38 87 VAL A C 1
ATOM 638 O O . VAL A 1 87 ? 69.766 8.503 -119.513 1.00 89.38 87 VAL A O 1
ATOM 641 N N . GLU A 1 88 ? 71.835 8.620 -120.363 1.00 88.94 88 GLU A N 1
ATOM 642 C CA . GLU A 1 88 ? 72.420 7.817 -119.281 1.00 88.94 88 GLU A CA 1
ATOM 643 C C . GLU A 1 88 ? 72.393 8.570 -117.936 1.00 88.94 88 GLU A C 1
ATOM 645 O O . GLU A 1 88 ? 72.120 7.969 -116.893 1.00 88.94 88 GLU A O 1
ATOM 650 N N . SER A 1 89 ? 72.591 9.896 -117.948 1.00 88.81 89 SER A N 1
ATOM 651 C CA . SER A 1 89 ? 72.467 10.737 -116.749 1.00 88.81 89 SER A CA 1
ATOM 652 C C . SER A 1 89 ? 71.036 10.756 -116.199 1.00 88.81 89 SER A C 1
ATOM 654 O O . SER A 1 89 ? 70.837 10.552 -115.002 1.00 88.81 89 SER A O 1
ATOM 656 N N . GLU A 1 90 ? 70.029 10.895 -117.066 1.00 90.06 90 GLU A N 1
ATOM 657 C CA . GLU A 1 90 ? 68.613 10.907 -116.687 1.00 90.06 90 GLU A CA 1
ATOM 658 C C . GLU A 1 90 ? 68.160 9.535 -116.184 1.00 90.06 90 GLU A C 1
ATOM 660 O O . GLU A 1 90 ? 67.427 9.438 -115.198 1.00 90.06 90 GLU A O 1
ATOM 665 N N . LYS A 1 91 ? 68.640 8.457 -116.813 1.00 92.12 91 LYS A N 1
ATOM 666 C CA . LYS A 1 91 ? 68.408 7.083 -116.360 1.00 92.12 91 LYS A CA 1
ATOM 667 C C . LYS A 1 91 ? 68.986 6.858 -114.962 1.00 92.12 91 LYS A C 1
ATOM 669 O O . LYS A 1 91 ? 68.278 6.342 -114.098 1.00 92.12 91 LYS A O 1
ATOM 674 N N . SER A 1 92 ? 70.217 7.313 -114.716 1.00 91.38 92 SER A N 1
ATOM 675 C CA . SER A 1 92 ? 70.852 7.268 -113.394 1.00 91.38 92 SER A CA 1
ATOM 676 C C . SER A 1 92 ? 70.076 8.087 -112.353 1.00 91.38 92 SER A C 1
ATOM 678 O O . SER A 1 92 ? 69.770 7.583 -111.271 1.00 91.38 92 SER A O 1
ATOM 680 N N . SER A 1 93 ? 69.659 9.318 -112.677 1.00 90.75 93 SER A N 1
ATOM 681 C CA . SER A 1 93 ? 68.837 10.146 -111.780 1.00 90.75 93 SER A CA 1
ATOM 682 C C . SER A 1 93 ? 67.473 9.523 -111.484 1.00 90.75 93 SER A C 1
ATOM 684 O O . SER A 1 93 ? 67.035 9.532 -110.333 1.00 90.75 93 SER A O 1
ATOM 686 N N . LYS A 1 94 ? 66.808 8.936 -112.483 1.00 91.81 94 LYS A N 1
ATOM 687 C CA . LYS A 1 94 ? 65.535 8.231 -112.297 1.00 91.81 94 LYS A CA 1
ATOM 688 C C . LYS A 1 94 ? 65.702 7.010 -111.396 1.00 91.81 94 LYS A C 1
ATOM 690 O O . LYS A 1 94 ? 64.865 6.782 -110.527 1.00 91.81 94 LYS A O 1
ATOM 695 N N . GLU A 1 95 ? 66.791 6.261 -111.553 1.00 92.19 95 GLU A N 1
ATOM 696 C CA . GLU A 1 95 ? 67.104 5.126 -110.684 1.00 92.19 95 GLU A CA 1
ATOM 697 C C . GLU A 1 95 ? 67.385 5.576 -109.240 1.00 92.19 95 GLU A C 1
ATOM 699 O O . GLU A 1 95 ? 66.886 4.968 -108.293 1.00 92.19 95 GLU A O 1
ATOM 704 N N . GLN A 1 96 ? 68.117 6.680 -109.049 1.00 91.38 96 GLN A N 1
ATOM 705 C CA . GLN A 1 96 ? 68.340 7.270 -107.724 1.00 91.38 96 GLN A CA 1
ATOM 706 C C . GLN A 1 96 ? 67.041 7.757 -107.071 1.00 91.38 96 GLN A C 1
ATOM 708 O O . GLN A 1 96 ? 66.832 7.522 -105.881 1.00 91.38 96 GLN A O 1
ATOM 713 N N . LEU A 1 97 ? 66.159 8.416 -107.828 1.00 91.94 97 LEU A N 1
ATOM 714 C CA . LEU A 1 97 ? 64.851 8.849 -107.334 1.00 91.94 97 LEU A CA 1
ATOM 715 C C . LEU A 1 97 ? 63.962 7.659 -106.978 1.00 91.94 97 LEU A C 1
ATOM 717 O O . LEU A 1 97 ? 63.331 7.687 -105.927 1.00 91.94 97 LEU A O 1
ATOM 721 N N . SER A 1 98 ? 63.963 6.600 -107.795 1.00 92.94 98 SER A N 1
ATOM 722 C CA . SER A 1 98 ? 63.246 5.358 -107.487 1.00 92.94 98 SER A CA 1
ATOM 723 C C . SER A 1 98 ? 63.736 4.757 -106.171 1.00 92.94 98 SER A C 1
ATOM 725 O O . SER A 1 98 ? 62.925 4.469 -105.300 1.00 92.94 98 SER A O 1
ATOM 727 N N . LYS A 1 99 ? 65.059 4.658 -105.972 1.00 92.94 99 LYS A N 1
ATOM 728 C CA . LYS A 1 99 ? 65.647 4.150 -104.720 1.00 92.94 99 LYS A CA 1
ATOM 729 C C . LYS A 1 99 ? 65.251 4.998 -103.511 1.00 92.94 99 LYS A C 1
ATOM 731 O O . LYS A 1 99 ? 64.844 4.444 -102.496 1.00 92.94 99 LYS A O 1
ATOM 736 N N . LYS A 1 100 ? 65.315 6.330 -103.628 1.00 94.25 100 LYS A N 1
ATOM 737 C CA . LYS A 1 100 ? 64.890 7.251 -102.559 1.00 94.25 100 LYS A CA 1
ATOM 738 C C . LYS A 1 100 ? 63.396 7.146 -102.259 1.00 94.25 100 LYS A C 1
ATOM 740 O O . LYS A 1 100 ? 63.012 7.230 -101.099 1.00 94.25 100 LYS A O 1
ATOM 745 N N . PHE A 1 101 ? 62.561 6.968 -103.280 1.00 93.31 101 PHE A N 1
ATOM 746 C CA . PHE A 1 101 ? 61.123 6.783 -103.107 1.00 93.31 101 PHE A CA 1
ATOM 747 C C . PHE A 1 101 ? 60.809 5.455 -102.412 1.00 93.31 101 PHE A C 1
ATOM 749 O O . PHE A 1 101 ? 60.040 5.433 -101.455 1.00 93.31 101 PHE A O 1
ATOM 756 N N . ASP A 1 102 ? 61.455 4.364 -102.830 1.00 93.62 102 ASP A N 1
ATOM 757 C CA . ASP A 1 102 ? 61.304 3.054 -102.195 1.00 93.62 102 ASP A CA 1
ATOM 758 C C . ASP A 1 102 ? 61.766 3.077 -100.733 1.00 93.62 102 ASP A C 1
ATOM 760 O O . ASP A 1 102 ? 61.122 2.487 -99.865 1.00 93.62 102 ASP A O 1
ATOM 764 N N . GLU A 1 103 ? 62.864 3.775 -100.441 1.00 94.25 103 GLU A N 1
ATOM 765 C CA . GLU A 1 103 ? 63.374 3.964 -99.083 1.00 94.25 103 GLU A CA 1
ATOM 766 C C . GLU A 1 103 ? 62.439 4.830 -98.229 1.00 94.25 103 GLU A C 1
ATOM 768 O O . GLU A 1 103 ? 62.089 4.435 -97.118 1.00 94.25 103 GLU A O 1
ATOM 773 N N . ALA A 1 104 ? 61.944 5.954 -98.757 1.00 93.56 104 ALA A N 1
ATOM 774 C CA . ALA A 1 104 ? 60.956 6.787 -98.074 1.00 93.56 104 ALA A CA 1
ATOM 775 C C . ALA A 1 104 ? 59.657 6.017 -97.783 1.00 93.56 104 ALA A C 1
ATOM 777 O O . ALA A 1 104 ? 59.111 6.123 -96.687 1.00 93.56 104 ALA A O 1
ATOM 778 N N . ASN A 1 105 ? 59.194 5.190 -98.724 1.00 94.50 105 ASN A N 1
ATOM 779 C CA . ASN A 1 105 ? 58.007 4.354 -98.554 1.00 94.50 105 ASN A CA 1
ATOM 780 C C . ASN A 1 105 ? 58.221 3.269 -97.483 1.00 94.50 105 ASN A C 1
ATOM 782 O O . ASN A 1 105 ? 57.350 3.038 -96.645 1.00 94.50 105 ASN A O 1
ATOM 786 N N . LYS A 1 106 ? 59.401 2.631 -97.454 1.00 93.81 106 LYS A N 1
ATOM 787 C CA . LYS A 1 106 ? 59.773 1.690 -96.382 1.00 93.81 106 LYS A CA 1
ATOM 788 C C . LYS A 1 106 ? 59.817 2.377 -95.017 1.00 93.81 106 LYS A C 1
ATOM 790 O O . LYS A 1 106 ? 59.263 1.838 -94.064 1.00 93.81 106 LYS A O 1
ATOM 795 N N . ASN A 1 107 ? 60.415 3.565 -94.936 1.00 94.69 107 ASN A N 1
ATOM 796 C CA . ASN A 1 107 ? 60.494 4.340 -93.699 1.00 94.69 107 ASN A CA 1
ATOM 797 C C . ASN A 1 107 ? 59.106 4.799 -93.220 1.00 94.69 107 ASN A C 1
ATOM 799 O O . ASN A 1 107 ? 58.821 4.688 -92.031 1.00 94.69 107 ASN A O 1
ATOM 803 N N . SER A 1 108 ? 58.221 5.232 -94.129 1.00 94.75 108 SER A N 1
ATOM 804 C CA . SER A 1 108 ? 56.826 5.580 -93.800 1.00 94.75 108 SER A CA 1
ATOM 805 C C . SER A 1 108 ? 56.089 4.386 -93.205 1.00 94.75 108 SER A C 1
ATOM 807 O O . SER A 1 108 ? 55.528 4.487 -92.120 1.00 94.75 108 SER A O 1
ATOM 809 N N . ARG A 1 109 ? 56.167 3.219 -93.857 1.00 94.50 109 ARG A N 1
ATOM 810 C CA . ARG A 1 109 ? 55.525 1.993 -93.358 1.00 94.50 109 ARG A CA 1
ATOM 811 C C . ARG A 1 109 ? 56.072 1.549 -92.004 1.00 94.50 109 ARG A C 1
ATOM 813 O O . ARG A 1 109 ? 55.308 1.069 -91.174 1.00 94.50 109 ARG A O 1
ATOM 820 N N . ALA A 1 110 ? 57.377 1.694 -91.777 1.00 94.50 110 ALA A N 1
ATOM 821 C CA . ALA A 1 110 ? 57.982 1.389 -90.484 1.00 94.50 110 ALA A CA 1
ATOM 822 C C . ALA A 1 110 ? 57.454 2.326 -89.383 1.00 94.50 110 ALA A C 1
ATOM 824 O O . ALA A 1 110 ? 57.062 1.847 -88.321 1.00 94.50 110 ALA A O 1
ATOM 825 N N . ALA A 1 111 ? 57.370 3.632 -89.658 1.00 94.69 111 ALA A N 1
ATOM 826 C CA . ALA A 1 111 ? 56.824 4.618 -88.726 1.00 94.69 111 ALA A CA 1
ATOM 827 C C . ALA A 1 111 ? 55.320 4.409 -88.458 1.00 94.69 111 ALA A C 1
ATOM 829 O O . ALA A 1 111 ? 54.880 4.515 -87.315 1.00 94.69 111 ALA A O 1
ATOM 830 N N . GLU A 1 112 ? 54.535 4.066 -89.483 1.00 94.44 112 GLU A N 1
ATOM 831 C CA . GLU A 1 112 ? 53.113 3.720 -89.349 1.00 94.44 112 GLU A CA 1
ATOM 832 C C . GLU A 1 112 ? 52.914 2.480 -88.470 1.00 94.44 112 GLU A C 1
ATOM 834 O O . GLU A 1 112 ? 52.057 2.484 -87.587 1.00 94.44 112 GLU A O 1
ATOM 839 N N . LEU A 1 113 ? 53.728 1.436 -88.664 1.00 95.31 113 LEU A N 1
ATOM 840 C CA . LEU A 1 1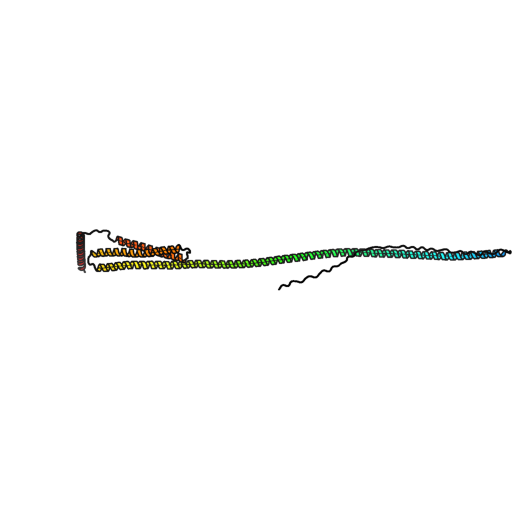13 ? 53.668 0.220 -87.852 1.00 95.31 113 LEU A CA 1
ATOM 841 C C . LEU A 1 113 ? 54.053 0.493 -86.390 1.00 95.31 113 LEU A C 1
ATOM 843 O O . LEU A 1 113 ? 53.400 -0.013 -85.475 1.00 95.31 113 LEU A O 1
ATOM 847 N N . GLU A 1 114 ? 55.088 1.304 -86.158 1.00 95.62 114 GLU A N 1
ATOM 848 C CA . GLU A 1 114 ? 55.494 1.718 -84.812 1.00 95.62 114 GLU A CA 1
ATOM 849 C C . GLU A 1 114 ? 54.382 2.523 -84.124 1.00 95.62 114 GLU A C 1
ATOM 851 O O . GLU A 1 114 ? 54.014 2.226 -82.983 1.00 95.62 114 GLU A O 1
ATOM 856 N N . ALA A 1 115 ? 53.789 3.492 -84.829 1.00 95.19 115 ALA A N 1
ATOM 857 C CA . ALA A 1 115 ? 52.676 4.286 -84.322 1.00 95.19 115 ALA A CA 1
ATOM 858 C C . ALA A 1 115 ? 51.454 3.412 -83.998 1.00 95.19 115 ALA A C 1
ATOM 860 O O . ALA A 1 115 ? 50.897 3.537 -82.908 1.00 95.19 115 ALA A O 1
ATOM 861 N N . ALA A 1 116 ? 51.080 2.486 -84.886 1.00 95.50 116 ALA A N 1
ATOM 862 C CA . ALA A 1 116 ? 49.970 1.561 -84.667 1.00 95.50 116 ALA A CA 1
ATOM 863 C C . ALA A 1 116 ? 50.205 0.661 -83.443 1.00 95.50 116 ALA A C 1
ATOM 865 O O . ALA A 1 116 ? 49.316 0.505 -82.607 1.00 95.50 116 ALA A O 1
ATOM 866 N N . THR A 1 117 ? 51.422 0.135 -83.285 1.00 95.62 117 THR A N 1
ATOM 867 C CA . THR A 1 117 ? 51.791 -0.693 -82.123 1.00 95.62 117 THR A CA 1
ATOM 868 C C . THR A 1 117 ? 51.717 0.113 -80.824 1.00 95.62 117 THR A C 1
ATOM 870 O O . THR A 1 117 ? 51.239 -0.375 -79.797 1.00 95.62 117 THR A O 1
ATOM 873 N N . LYS A 1 118 ? 52.155 1.378 -80.853 1.00 96.75 118 LYS A N 1
ATOM 874 C CA . LYS A 1 118 ? 52.083 2.276 -79.697 1.00 96.75 118 LYS A CA 1
ATOM 875 C C . LYS A 1 118 ? 50.642 2.634 -79.334 1.00 96.75 118 LYS A C 1
ATOM 877 O O . LYS A 1 118 ? 50.326 2.646 -78.149 1.00 96.75 118 LYS A O 1
ATOM 882 N N . ILE A 1 119 ? 49.785 2.888 -80.325 1.00 96.12 119 ILE A N 1
ATOM 883 C CA . ILE A 1 119 ? 48.352 3.139 -80.120 1.00 96.12 119 ILE A CA 1
ATOM 884 C C . ILE A 1 119 ? 47.697 1.921 -79.466 1.00 96.12 119 ILE A C 1
ATOM 886 O O . ILE A 1 119 ? 47.120 2.074 -78.397 1.00 96.12 119 ILE A O 1
ATOM 890 N N . GLN A 1 120 ? 47.899 0.714 -80.001 1.00 95.25 120 GLN A N 1
ATOM 891 C CA . GLN A 1 120 ? 47.353 -0.514 -79.404 1.00 95.25 120 GLN A CA 1
ATOM 892 C C . GLN A 1 120 ? 47.829 -0.730 -77.960 1.00 95.25 120 GLN A C 1
ATOM 894 O O . GLN A 1 120 ? 47.050 -1.108 -77.087 1.00 95.25 120 GLN A O 1
ATOM 899 N N . SER A 1 121 ? 49.108 -0.462 -77.672 1.00 95.81 121 SER A N 1
ATOM 900 C CA . SER A 1 121 ? 49.625 -0.558 -76.301 1.00 95.81 121 SER A CA 1
ATOM 901 C C . SER A 1 121 ? 48.997 0.476 -75.359 1.00 95.81 121 SER A C 1
ATOM 903 O O . SER A 1 121 ? 48.804 0.178 -74.179 1.00 95.81 121 SER A O 1
ATOM 905 N N . LEU A 1 122 ? 48.698 1.682 -75.847 1.00 96.00 122 LEU A N 1
ATOM 906 C CA . LEU A 1 122 ? 48.019 2.717 -75.068 1.00 96.00 122 LEU A CA 1
ATOM 907 C C . LEU A 1 122 ? 46.535 2.396 -74.864 1.00 96.00 122 LEU A C 1
ATOM 909 O O . LEU A 1 122 ? 46.047 2.593 -73.759 1.00 96.00 122 LEU A O 1
ATOM 913 N N . GLU A 1 123 ? 45.850 1.861 -75.874 1.00 95.88 123 GLU A N 1
ATOM 914 C CA . GLU A 1 123 ? 44.458 1.404 -75.777 1.00 95.88 123 GLU A CA 1
ATOM 915 C C . GLU A 1 123 ? 44.308 0.294 -74.733 1.00 95.88 123 GLU A C 1
ATOM 917 O O . GLU A 1 123 ? 43.410 0.349 -73.897 1.00 95.88 123 GLU A O 1
ATOM 922 N N . LEU A 1 124 ? 45.236 -0.669 -74.707 1.00 95.50 124 LEU A N 1
ATOM 923 C CA . LEU A 1 124 ? 45.223 -1.731 -73.699 1.00 95.50 124 LEU A CA 1
ATOM 924 C C . LEU A 1 124 ? 45.430 -1.173 -72.282 1.00 95.50 124 LEU A C 1
ATOM 926 O O . LEU A 1 124 ? 44.674 -1.501 -71.374 1.00 95.50 124 LEU A O 1
ATOM 930 N N . LYS A 1 125 ? 46.389 -0.255 -72.102 1.00 96.69 125 LYS A N 1
ATOM 931 C CA . LYS A 1 125 ? 46.594 0.432 -70.813 1.00 96.69 125 LYS A CA 1
ATOM 932 C C . LYS A 1 125 ? 45.394 1.282 -70.397 1.00 96.69 125 LYS A C 1
ATOM 934 O O . LYS A 1 125 ? 45.126 1.400 -69.207 1.00 96.69 125 LYS A O 1
ATOM 939 N N . HIS A 1 126 ? 44.705 1.899 -71.355 1.00 95.94 126 HIS A N 1
ATOM 940 C CA . HIS A 1 126 ? 43.489 2.660 -71.091 1.00 95.94 126 HIS A CA 1
ATOM 941 C C . HIS A 1 126 ? 42.380 1.743 -70.578 1.00 95.94 126 HIS A C 1
ATOM 943 O O . HIS A 1 126 ? 41.785 2.044 -69.550 1.00 95.94 126 HIS A O 1
ATOM 949 N N . SER A 1 127 ? 42.178 0.593 -71.227 1.00 96.69 127 SER A N 1
ATOM 950 C CA . SER A 1 127 ? 41.202 -0.407 -70.786 1.00 96.69 127 SER A CA 1
ATOM 951 C C . SER A 1 127 ? 41.505 -0.936 -69.378 1.00 96.69 127 SER A C 1
ATOM 953 O O . SER A 1 127 ? 40.581 -1.096 -68.582 1.00 96.69 127 SER A O 1
ATOM 955 N N . ASP A 1 128 ? 42.779 -1.178 -69.047 1.00 96.62 128 ASP A N 1
ATOM 956 C CA . ASP A 1 128 ? 43.182 -1.602 -67.698 1.00 96.62 128 ASP A CA 1
ATOM 957 C C . ASP A 1 128 ? 42.894 -0.512 -66.648 1.00 96.62 128 ASP A C 1
ATOM 959 O O . ASP A 1 128 ? 42.414 -0.806 -65.551 1.00 96.62 128 ASP A O 1
ATOM 963 N N . LEU A 1 129 ? 43.154 0.759 -66.984 1.00 96.81 129 LEU A N 1
ATOM 964 C CA . LEU A 1 129 ? 42.858 1.897 -66.108 1.00 96.81 129 LEU A CA 1
ATOM 965 C C . LEU A 1 129 ? 41.353 2.093 -65.903 1.00 96.81 129 LEU A C 1
ATOM 967 O O . LEU A 1 129 ? 40.933 2.354 -64.779 1.00 96.81 129 LEU A O 1
ATOM 971 N N . GLU A 1 130 ? 40.539 1.951 -66.949 1.00 97.19 130 GLU A N 1
ATOM 972 C CA . GLU A 1 130 ? 39.077 2.019 -66.837 1.00 97.19 130 GLU A CA 1
ATOM 973 C C . GLU A 1 130 ? 38.542 0.939 -65.891 1.00 97.19 130 GLU A C 1
ATOM 975 O O . GLU A 1 130 ? 37.775 1.252 -64.978 1.00 97.19 130 GLU A O 1
ATOM 980 N N . ALA A 1 131 ? 39.016 -0.303 -66.034 1.00 96.62 131 ALA A N 1
ATOM 981 C CA . ALA A 1 131 ? 38.635 -1.401 -65.148 1.00 96.62 131 ALA A CA 1
ATOM 982 C C . ALA A 1 131 ? 39.062 -1.149 -63.690 1.00 96.62 131 ALA A C 1
ATOM 984 O O . ALA A 1 131 ? 38.308 -1.439 -62.757 1.00 96.62 131 ALA A O 1
ATOM 985 N N . GLN A 1 132 ? 40.252 -0.576 -63.472 1.00 97.19 132 GLN A N 1
ATOM 986 C CA . GLN A 1 132 ? 40.702 -0.200 -62.132 1.00 97.19 132 GLN A CA 1
ATOM 987 C C . GLN A 1 132 ? 39.823 0.901 -61.524 1.00 97.19 132 GLN A C 1
ATOM 989 O O . GLN A 1 132 ? 39.443 0.799 -60.358 1.00 97.19 132 GLN A O 1
ATOM 994 N N . VAL A 1 133 ? 39.476 1.935 -62.296 1.00 96.94 133 VAL A N 1
ATOM 995 C CA . VAL A 1 133 ? 38.606 3.024 -61.830 1.00 96.94 133 VAL A CA 1
ATOM 996 C C . VAL A 1 133 ? 37.223 2.490 -61.462 1.00 96.94 133 VAL A C 1
ATOM 998 O O . VAL A 1 133 ? 36.702 2.846 -60.406 1.00 96.94 133 VAL A O 1
ATOM 1001 N N . GLU A 1 134 ? 36.638 1.607 -62.272 1.00 96.94 134 GLU A N 1
ATOM 1002 C CA . GLU A 1 134 ? 35.342 0.989 -61.971 1.00 96.94 134 GLU A CA 1
ATOM 1003 C C . GLU A 1 134 ? 35.390 0.152 -60.683 1.00 96.94 134 GLU A C 1
ATOM 1005 O O . GLU A 1 134 ? 34.519 0.285 -59.817 1.00 96.94 134 GLU A O 1
ATOM 1010 N N . TYR A 1 135 ? 36.453 -0.637 -60.499 1.00 97.69 135 TYR A N 1
ATOM 1011 C CA . TYR A 1 135 ? 36.680 -1.383 -59.264 1.00 97.69 135 TYR A CA 1
ATOM 1012 C C . TYR A 1 135 ? 36.807 -0.458 -58.043 1.00 97.69 135 TYR A C 1
ATOM 1014 O O . TYR A 1 135 ? 36.140 -0.672 -57.029 1.00 97.69 135 TYR A O 1
ATOM 1022 N N . GLU A 1 136 ? 37.616 0.601 -58.127 1.00 96.44 136 GLU A N 1
ATOM 1023 C CA . GLU A 1 136 ? 37.794 1.560 -57.032 1.00 96.44 136 GLU A CA 1
ATOM 1024 C C . GLU A 1 136 ? 36.497 2.316 -56.703 1.00 96.44 136 GLU A C 1
ATOM 1026 O O . GLU A 1 136 ? 36.194 2.534 -55.525 1.00 96.44 136 GLU A O 1
ATOM 1031 N N . MET A 1 137 ? 35.694 2.670 -57.714 1.00 96.50 137 MET A N 1
ATOM 1032 C CA . MET A 1 137 ? 34.369 3.262 -57.514 1.00 96.50 137 MET A CA 1
ATOM 1033 C C . MET A 1 137 ? 33.427 2.306 -56.775 1.00 96.50 137 MET A C 1
ATOM 1035 O O . MET A 1 137 ? 32.810 2.716 -55.791 1.00 96.50 137 MET A O 1
ATOM 1039 N N . SER A 1 138 ? 33.366 1.034 -57.184 1.00 96.88 138 SER A N 1
ATOM 1040 C CA . SER A 1 138 ? 32.537 0.016 -56.525 1.00 96.88 138 SER A CA 1
ATOM 1041 C C . SER A 1 138 ? 32.951 -0.202 -55.066 1.00 96.88 138 SER A C 1
ATOM 1043 O O . SER A 1 138 ? 32.116 -0.209 -54.159 1.00 96.88 138 SER A O 1
ATOM 1045 N N . VAL A 1 139 ? 34.258 -0.298 -54.803 1.00 96.69 139 VAL A N 1
ATOM 1046 C CA . VAL A 1 139 ? 34.794 -0.430 -53.442 1.00 96.69 139 VAL A CA 1
ATOM 1047 C C . VAL A 1 139 ? 34.419 0.782 -52.586 1.00 96.69 139 VAL A C 1
ATOM 1049 O O . VAL A 1 139 ? 33.977 0.628 -51.444 1.00 96.69 139 VAL A O 1
ATOM 1052 N N . LYS A 1 140 ? 34.554 1.996 -53.130 1.00 97.31 140 LYS A N 1
ATOM 1053 C CA . LYS A 1 140 ? 34.173 3.232 -52.438 1.00 97.31 140 LYS A CA 1
ATOM 1054 C C . LYS A 1 140 ? 32.676 3.272 -52.114 1.00 97.31 140 LYS A C 1
ATOM 1056 O O . LYS A 1 140 ? 32.308 3.703 -51.019 1.00 97.31 140 LYS A O 1
ATOM 1061 N N . GLU A 1 141 ? 31.821 2.823 -53.028 1.00 96.75 141 GLU A N 1
ATOM 1062 C CA . GLU A 1 141 ? 30.372 2.736 -52.818 1.00 96.75 141 GLU A CA 1
ATOM 1063 C C . GLU A 1 141 ? 30.017 1.734 -51.711 1.00 96.75 141 GLU A C 1
ATOM 1065 O O . GLU A 1 141 ? 29.247 2.061 -50.803 1.00 96.75 141 GLU A O 1
ATOM 1070 N N . HIS A 1 142 ? 30.653 0.560 -51.704 1.00 95.81 142 HIS A N 1
ATOM 1071 C CA . HIS A 1 142 ? 30.464 -0.441 -50.654 1.00 95.81 142 HIS A CA 1
ATOM 1072 C C . HIS A 1 142 ? 30.867 0.091 -49.268 1.00 95.81 142 HIS A C 1
ATOM 1074 O O . HIS A 1 142 ? 30.112 -0.040 -48.304 1.00 95.81 142 HIS A O 1
ATOM 1080 N N . TYR A 1 143 ? 32.022 0.759 -49.147 1.00 96.31 143 TYR A N 1
ATOM 1081 C CA . TYR A 1 143 ? 32.423 1.380 -47.878 1.00 96.31 143 TYR A CA 1
ATOM 1082 C C . TYR A 1 143 ? 31.479 2.502 -47.440 1.00 96.31 143 TYR A C 1
ATOM 1084 O O . TYR A 1 143 ? 31.201 2.628 -46.248 1.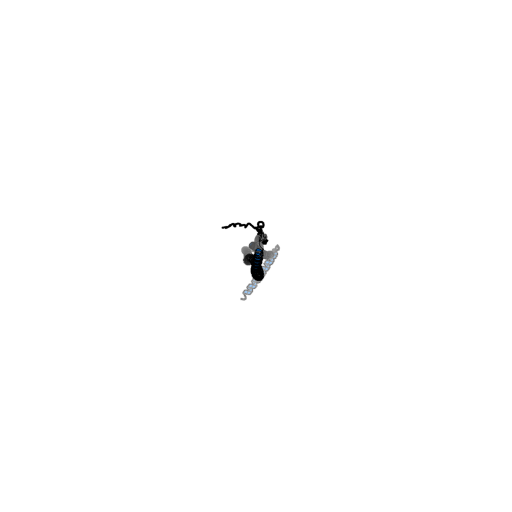00 96.31 143 TYR A O 1
ATOM 1092 N N . SER A 1 144 ? 30.974 3.297 -48.385 1.00 96.31 144 SER A N 1
ATOM 1093 C CA . SER A 1 144 ? 30.020 4.371 -48.088 1.00 96.31 144 SER A CA 1
ATOM 1094 C C . SER A 1 144 ? 28.697 3.807 -47.567 1.00 96.31 144 SER A C 1
ATOM 1096 O O . SER A 1 144 ? 28.167 4.303 -46.575 1.00 96.31 144 SER A O 1
ATOM 1098 N N . THR A 1 145 ? 28.212 2.724 -48.177 1.00 96.88 145 THR A N 1
ATOM 1099 C CA . THR A 1 145 ? 26.999 2.014 -47.746 1.00 96.88 145 THR A CA 1
ATOM 1100 C C . THR A 1 145 ? 27.174 1.428 -46.346 1.00 96.88 145 THR A C 1
ATOM 1102 O O . THR A 1 145 ? 26.381 1.724 -45.454 1.00 96.88 145 THR A O 1
ATOM 1105 N N . ASN A 1 146 ? 28.268 0.698 -46.107 1.00 97.19 146 ASN A N 1
ATOM 1106 C CA . ASN A 1 146 ? 28.563 0.121 -44.792 1.00 97.19 146 ASN A CA 1
ATOM 1107 C C . ASN A 1 146 ? 28.698 1.184 -43.694 1.00 97.19 146 ASN A C 1
ATOM 1109 O O . ASN A 1 146 ? 28.296 0.953 -42.553 1.00 97.19 146 ASN A O 1
ATOM 1113 N N . LEU A 1 147 ? 29.273 2.348 -44.013 1.00 97.06 147 LEU A N 1
ATOM 1114 C CA . LEU A 1 147 ? 29.389 3.449 -43.060 1.00 97.06 147 LEU A CA 1
ATOM 1115 C C . LEU A 1 147 ? 28.012 4.008 -42.682 1.00 97.06 147 LEU A C 1
ATOM 1117 O O . LEU A 1 147 ? 27.760 4.252 -41.500 1.00 97.06 147 LEU A O 1
ATOM 1121 N N . GLU A 1 148 ? 27.120 4.191 -43.657 1.00 96.88 148 GLU A N 1
ATOM 1122 C CA . GLU A 1 148 ? 25.771 4.691 -43.388 1.00 96.88 148 GLU A CA 1
ATOM 1123 C C . GLU A 1 148 ? 24.934 3.662 -42.612 1.00 96.88 148 GLU A C 1
ATOM 1125 O O . GLU A 1 148 ? 24.233 4.027 -41.669 1.00 96.88 148 GLU A O 1
ATOM 1130 N N . GLU A 1 149 ? 25.071 2.366 -42.908 1.00 96.94 149 GLU A N 1
ATOM 1131 C CA . GLU A 1 149 ? 24.455 1.294 -42.116 1.00 96.94 149 GLU A CA 1
ATOM 1132 C C . GLU A 1 149 ? 24.958 1.280 -40.667 1.00 96.94 149 GLU A C 1
ATOM 1134 O O . GLU A 1 149 ? 24.158 1.250 -39.728 1.00 96.94 149 GLU A O 1
ATOM 1139 N N . ALA A 1 150 ? 26.276 1.360 -40.455 1.00 97.31 150 ALA A N 1
ATOM 1140 C CA . ALA A 1 150 ? 26.861 1.409 -39.116 1.00 97.31 150 ALA A CA 1
ATOM 1141 C C . ALA A 1 150 ? 26.371 2.631 -38.327 1.00 97.31 150 ALA A C 1
ATOM 1143 O O . ALA A 1 150 ? 26.039 2.529 -37.142 1.00 97.31 150 ALA A O 1
ATOM 1144 N N . LYS A 1 151 ? 26.267 3.782 -38.997 1.00 97.62 151 LYS A N 1
ATOM 1145 C CA . LYS A 1 151 ? 25.717 5.008 -38.424 1.00 97.62 151 LYS A CA 1
ATOM 1146 C C . LYS A 1 151 ? 24.249 4.826 -38.041 1.00 97.62 151 LYS A C 1
ATOM 1148 O O . LYS A 1 151 ? 23.890 5.154 -36.911 1.00 97.62 151 LYS A O 1
ATOM 1153 N N . ASN A 1 152 ? 23.416 4.265 -38.912 1.00 97.06 152 ASN A N 1
ATOM 1154 C CA . ASN A 1 152 ? 22.000 4.016 -38.624 1.00 97.06 152 ASN A CA 1
ATOM 1155 C C . ASN A 1 152 ? 21.804 3.036 -37.458 1.00 97.06 152 ASN A C 1
ATOM 1157 O O . ASN A 1 152 ? 20.972 3.273 -36.577 1.00 97.06 152 ASN A O 1
ATOM 1161 N N . ASN A 1 153 ? 22.616 1.981 -37.399 1.00 97.88 153 ASN A N 1
ATOM 1162 C CA . ASN A 1 153 ? 22.602 1.017 -36.301 1.00 97.88 153 ASN A CA 1
ATOM 1163 C C . ASN A 1 153 ? 22.989 1.673 -34.971 1.00 97.88 153 ASN A C 1
ATOM 1165 O O . ASN A 1 153 ? 22.329 1.445 -33.958 1.00 97.88 153 ASN A O 1
ATOM 1169 N N . TRP A 1 154 ? 24.011 2.533 -34.970 1.00 97.94 154 TRP A N 1
ATOM 1170 C CA . TRP A 1 154 ? 24.416 3.269 -33.773 1.00 97.94 154 TRP A CA 1
ATOM 1171 C C . TRP A 1 154 ? 23.317 4.218 -33.276 1.00 97.94 154 TRP A C 1
ATOM 1173 O O . TRP A 1 154 ? 22.995 4.203 -32.089 1.00 97.94 154 TRP A O 1
ATOM 1183 N N . HIS A 1 155 ? 22.684 4.982 -34.174 1.00 97.56 155 HIS A N 1
ATOM 1184 C CA . HIS A 1 155 ? 21.569 5.865 -33.808 1.00 97.56 155 HIS A CA 1
ATOM 1185 C C . HIS A 1 155 ? 20.386 5.067 -33.243 1.00 97.56 155 HIS A C 1
ATOM 1187 O O . HIS A 1 155 ? 19.795 5.464 -32.237 1.00 97.56 155 HIS A O 1
ATOM 1193 N N . SER A 1 156 ? 20.074 3.915 -33.844 1.00 97.75 156 SER A N 1
ATOM 1194 C CA . SER A 1 156 ? 19.013 3.021 -33.366 1.00 97.75 156 SER A CA 1
ATOM 1195 C C . SER A 1 156 ? 19.320 2.477 -31.968 1.00 97.75 156 SER A C 1
ATOM 1197 O O . SER A 1 156 ? 18.475 2.556 -31.077 1.00 97.75 156 SER A O 1
ATOM 1199 N N . ALA A 1 157 ? 20.549 2.007 -31.737 1.00 97.56 157 ALA A N 1
ATOM 1200 C CA . ALA A 1 157 ? 20.990 1.522 -30.431 1.00 97.56 157 ALA A CA 1
ATOM 1201 C C . ALA A 1 157 ? 20.976 2.629 -29.365 1.00 97.56 157 ALA A C 1
ATOM 1203 O O . ALA A 1 157 ? 20.604 2.385 -28.217 1.00 97.56 157 ALA A O 1
ATOM 1204 N N . GLN A 1 158 ? 21.337 3.861 -29.731 1.00 97.81 158 GLN A N 1
ATOM 1205 C CA . GLN A 1 158 ? 21.288 5.000 -28.818 1.00 97.81 158 GLN A CA 1
ATOM 1206 C C . GLN A 1 158 ? 19.845 5.361 -28.432 1.00 97.81 158 GLN A C 1
ATOM 1208 O O . GLN A 1 158 ? 19.561 5.634 -27.261 1.00 97.81 158 GLN A O 1
ATOM 1213 N N . LEU A 1 159 ? 18.918 5.332 -29.390 1.00 96.62 159 LEU A N 1
ATOM 1214 C CA . LEU A 1 159 ? 17.499 5.570 -29.128 1.00 96.62 159 LEU A CA 1
ATOM 1215 C C . LEU A 1 159 ? 16.911 4.480 -28.216 1.00 96.62 159 LEU A C 1
ATOM 1217 O O . LEU A 1 159 ? 16.190 4.779 -27.267 1.00 96.62 159 LEU A O 1
ATOM 1221 N N . GLU A 1 160 ? 17.274 3.218 -28.446 1.00 97.56 160 GLU A N 1
ATOM 1222 C CA . GLU A 1 160 ? 16.857 2.112 -27.584 1.00 97.56 160 GLU A CA 1
ATOM 1223 C C . GLU A 1 160 ? 17.436 2.245 -26.165 1.00 97.56 160 GLU A C 1
ATOM 1225 O O . GLU A 1 160 ? 16.713 2.077 -25.183 1.00 97.56 160 GLU A O 1
ATOM 1230 N N . ALA A 1 161 ? 18.718 2.599 -26.034 1.00 97.44 161 ALA A N 1
ATOM 1231 C CA . ALA A 1 161 ? 19.367 2.785 -24.738 1.00 97.44 161 ALA A CA 1
ATOM 1232 C C . ALA A 1 161 ? 18.718 3.914 -23.921 1.00 97.44 161 ALA A C 1
ATOM 1234 O O . ALA A 1 161 ? 18.452 3.739 -22.733 1.00 97.44 161 ALA A O 1
ATOM 1235 N N . THR A 1 162 ? 18.408 5.048 -24.557 1.00 97.00 162 THR A N 1
ATOM 1236 C CA . THR A 1 162 ? 17.723 6.176 -23.896 1.00 97.00 162 THR A CA 1
ATOM 1237 C C . THR A 1 162 ? 16.287 5.828 -23.497 1.00 97.00 162 THR A C 1
ATOM 1239 O O . THR A 1 162 ? 15.848 6.192 -22.406 1.00 97.00 162 THR A O 1
ATOM 1242 N N . SER A 1 163 ? 15.569 5.066 -24.329 1.00 97.06 163 SER A N 1
ATOM 1243 C CA . SER A 1 163 ? 14.238 4.544 -23.997 1.00 97.06 163 SER A CA 1
ATOM 1244 C C . SER A 1 163 ? 14.273 3.624 -22.769 1.00 97.06 163 SER A C 1
ATOM 1246 O O . SER A 1 163 ? 13.515 3.835 -21.816 1.00 97.06 163 SER A O 1
ATOM 1248 N N . LYS A 1 164 ? 15.210 2.666 -22.740 1.00 97.81 164 LYS A N 1
ATOM 1249 C CA . LYS A 1 164 ? 15.396 1.746 -21.607 1.00 97.81 164 LYS A CA 1
ATOM 1250 C C . LYS A 1 164 ? 15.811 2.466 -20.327 1.00 97.81 164 LYS A C 1
ATOM 1252 O O . LYS A 1 164 ? 15.333 2.107 -19.255 1.00 97.81 164 LYS A O 1
ATOM 1257 N N . ASP A 1 165 ? 16.658 3.489 -20.409 1.00 97.69 165 ASP A N 1
ATOM 1258 C CA . ASP A 1 165 ? 17.066 4.258 -19.228 1.00 97.69 165 ASP A CA 1
ATOM 1259 C C . ASP A 1 165 ? 15.886 5.042 -18.623 1.00 97.69 165 ASP A C 1
ATOM 1261 O O . ASP A 1 165 ? 15.671 5.029 -17.408 1.00 97.69 165 ASP A O 1
ATOM 1265 N N . ALA A 1 166 ? 15.024 5.619 -19.469 1.00 96.94 166 ALA A N 1
ATOM 1266 C CA . ALA A 1 166 ? 13.786 6.255 -19.020 1.00 96.94 166 ALA A CA 1
ATOM 1267 C C . ALA A 1 166 ? 12.802 5.251 -18.384 1.00 96.94 166 ALA A C 1
ATOM 1269 O O . ALA A 1 166 ? 12.129 5.573 -17.401 1.00 96.94 166 ALA A O 1
ATOM 1270 N N . GLU A 1 167 ? 12.707 4.029 -18.918 1.00 97.50 167 GLU A N 1
ATOM 1271 C CA . GLU A 1 167 ? 11.927 2.944 -18.308 1.00 97.50 167 GLU A CA 1
ATOM 1272 C C . GLU A 1 167 ? 12.483 2.522 -16.949 1.00 97.50 167 GLU A C 1
ATOM 1274 O O . GLU A 1 167 ? 11.715 2.399 -15.993 1.00 97.50 167 GLU A O 1
ATOM 1279 N N . LEU A 1 168 ? 13.804 2.368 -16.828 1.00 97.81 168 LEU A N 1
ATOM 1280 C CA . LEU A 1 168 ? 14.462 2.066 -15.558 1.00 97.81 168 LEU A CA 1
ATOM 1281 C C . LEU A 1 168 ? 14.218 3.161 -14.516 1.00 97.81 168 LEU A C 1
ATOM 1283 O O . LEU A 1 168 ? 13.961 2.836 -13.357 1.00 97.81 168 LEU A O 1
ATOM 1287 N N . G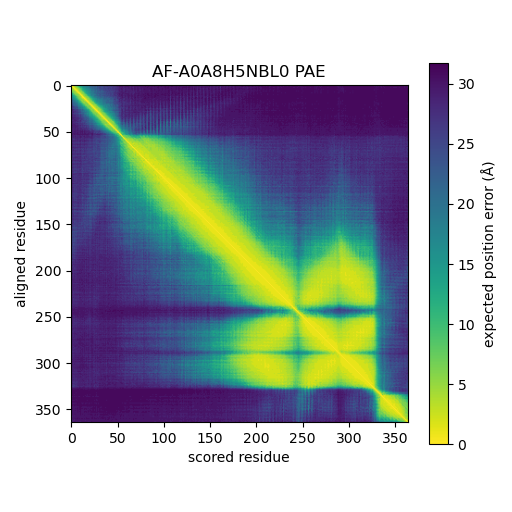LY A 1 169 ? 14.235 4.436 -14.915 1.00 97.56 169 GLY A N 1
ATOM 1288 C CA . GLY A 1 169 ? 13.841 5.556 -14.055 1.00 97.56 169 GLY A CA 1
ATOM 1289 C C . GLY A 1 169 ? 12.428 5.379 -13.492 1.00 97.56 169 GLY A C 1
ATOM 1290 O O . GLY A 1 169 ? 12.245 5.354 -12.275 1.00 97.56 169 GLY A O 1
ATOM 1291 N N . ARG A 1 170 ? 11.442 5.123 -14.364 1.00 97.50 170 ARG A N 1
ATOM 1292 C CA . ARG A 1 170 ? 10.047 4.872 -13.951 1.00 97.50 170 ARG A CA 1
ATOM 1293 C C . ARG A 1 170 ? 9.900 3.643 -13.049 1.00 97.50 170 ARG A C 1
ATOM 1295 O O . ARG A 1 170 ? 9.083 3.647 -12.131 1.00 97.50 170 ARG A O 1
ATOM 1302 N N . VAL A 1 171 ? 10.656 2.575 -13.306 1.00 98.25 171 VAL A N 1
ATOM 1303 C CA . VAL A 1 171 ? 10.638 1.361 -12.471 1.00 98.25 171 VAL A CA 1
ATOM 1304 C C . VAL A 1 171 ? 11.213 1.643 -11.084 1.00 98.25 171 VAL A C 1
ATOM 1306 O O . VAL A 1 171 ? 10.628 1.202 -10.098 1.00 98.25 171 VAL A O 1
ATOM 1309 N N . ARG A 1 172 ? 12.303 2.413 -10.984 1.00 98.25 172 ARG A N 1
ATOM 1310 C CA . ARG A 1 172 ? 12.886 2.821 -9.695 1.00 98.25 172 ARG A CA 1
ATOM 1311 C C . ARG A 1 172 ? 11.915 3.668 -8.875 1.00 98.25 172 ARG A C 1
ATOM 1313 O O . ARG A 1 172 ? 11.748 3.401 -7.691 1.00 98.25 172 ARG A O 1
ATOM 1320 N N . GLU A 1 173 ? 11.233 4.627 -9.500 1.00 97.25 173 GLU A N 1
ATOM 1321 C CA . GLU A 1 173 ? 10.205 5.441 -8.833 1.00 97.25 173 GLU A CA 1
ATOM 1322 C C . GLU A 1 173 ? 9.046 4.581 -8.307 1.00 97.25 173 GLU A C 1
ATOM 1324 O O . GLU A 1 173 ? 8.619 4.730 -7.162 1.00 97.25 173 GLU A O 1
ATOM 1329 N N . ARG A 1 174 ? 8.561 3.626 -9.114 1.00 97.62 174 ARG A N 1
ATOM 1330 C CA . ARG A 1 174 ? 7.517 2.682 -8.680 1.00 97.62 174 ARG A CA 1
ATOM 1331 C C . ARG A 1 174 ? 7.980 1.795 -7.530 1.00 97.62 174 ARG A C 1
ATOM 1333 O O . ARG A 1 174 ? 7.195 1.548 -6.621 1.00 97.62 174 ARG A O 1
ATOM 1340 N N . LEU A 1 175 ? 9.226 1.324 -7.562 1.00 98.00 175 LEU A N 1
ATOM 1341 C CA . LEU A 1 175 ? 9.788 0.508 -6.489 1.00 98.00 175 LEU A CA 1
ATOM 1342 C C . LEU A 1 175 ? 9.841 1.292 -5.172 1.00 98.00 175 LEU A C 1
ATOM 1344 O O . LEU A 1 175 ? 9.354 0.792 -4.164 1.00 98.00 175 LEU A O 1
ATOM 1348 N N . GLN A 1 176 ? 10.322 2.539 -5.201 1.00 97.81 176 GLN A N 1
ATOM 1349 C CA . GLN A 1 176 ? 10.338 3.409 -4.019 1.00 97.81 176 GLN A CA 1
ATOM 1350 C C . GLN A 1 176 ? 8.936 3.629 -3.439 1.00 97.81 176 GLN A C 1
ATOM 1352 O O . GLN A 1 176 ? 8.760 3.609 -2.222 1.00 97.81 176 GLN A O 1
ATOM 1357 N N . LEU A 1 177 ? 7.922 3.804 -4.295 1.00 97.62 177 LEU A N 1
ATOM 1358 C CA . LEU A 1 177 ? 6.537 3.942 -3.844 1.00 97.62 177 LEU A CA 1
ATOM 1359 C C . LEU A 1 177 ? 6.030 2.669 -3.150 1.00 97.62 177 LEU A C 1
ATOM 1361 O O . LEU A 1 177 ? 5.387 2.759 -2.107 1.00 97.62 177 LEU A O 1
ATOM 1365 N N . VAL A 1 178 ? 6.324 1.492 -3.709 1.00 97.94 178 VAL A N 1
ATOM 1366 C CA . VAL A 1 178 ? 5.920 0.200 -3.129 1.00 97.94 178 VAL A CA 1
ATOM 1367 C C . VAL A 1 178 ? 6.624 -0.053 -1.796 1.00 97.94 178 VAL A C 1
ATOM 1369 O O . VAL A 1 178 ? 5.980 -0.490 -0.846 1.00 97.94 178 VAL A O 1
ATOM 1372 N N . GLU A 1 179 ? 7.916 0.258 -1.693 1.00 96.88 179 GLU A N 1
ATOM 1373 C CA . GLU A 1 179 ? 8.669 0.152 -0.438 1.00 96.88 179 GLU A CA 1
ATOM 1374 C C . GLU A 1 179 ? 8.094 1.079 0.645 1.00 96.88 179 GLU A C 1
ATOM 1376 O O . GLU A 1 179 ? 7.905 0.651 1.785 1.00 96.88 179 GLU A O 1
ATOM 1381 N N . ALA A 1 180 ? 7.735 2.317 0.287 1.00 96.75 180 ALA A N 1
ATOM 1382 C CA . ALA A 1 180 ? 7.089 3.252 1.208 1.00 96.75 180 ALA A CA 1
ATOM 1383 C C . ALA A 1 180 ? 5.707 2.754 1.672 1.00 96.75 180 ALA A C 1
ATOM 1385 O O . ALA A 1 180 ? 5.406 2.803 2.864 1.00 96.75 180 ALA A O 1
ATOM 1386 N N . GLN A 1 181 ? 4.889 2.223 0.755 1.00 96.94 181 GLN A N 1
ATOM 1387 C CA . GLN A 1 181 ? 3.584 1.639 1.087 1.00 96.94 181 GLN A CA 1
ATOM 1388 C C . GLN A 1 181 ? 3.713 0.407 1.990 1.00 96.94 181 GLN A C 1
ATOM 1390 O O . GLN A 1 181 ? 2.931 0.248 2.926 1.00 96.94 181 GLN A O 1
ATOM 1395 N N . ALA A 1 182 ? 4.705 -0.453 1.744 1.00 96.88 182 ALA A N 1
ATOM 1396 C CA . ALA A 1 182 ? 4.964 -1.619 2.581 1.00 96.88 182 ALA A CA 1
ATOM 1397 C C . ALA A 1 182 ? 5.348 -1.208 4.013 1.00 96.88 182 ALA A C 1
ATOM 1399 O O . ALA A 1 182 ? 4.798 -1.753 4.972 1.00 96.88 182 ALA A O 1
ATOM 1400 N N . ALA A 1 183 ? 6.218 -0.203 4.160 1.00 96.62 183 ALA A N 1
ATOM 1401 C CA . ALA A 1 183 ? 6.604 0.332 5.464 1.00 96.62 183 ALA A CA 1
ATOM 1402 C C . ALA A 1 183 ? 5.415 0.971 6.211 1.00 96.62 183 ALA A C 1
ATOM 1404 O O . ALA A 1 183 ? 5.245 0.751 7.411 1.00 96.62 183 ALA A O 1
ATOM 1405 N N . GLU A 1 184 ? 4.558 1.726 5.515 1.00 96.44 184 GLU A N 1
ATOM 1406 C CA . GLU A 1 184 ? 3.338 2.297 6.104 1.00 96.44 184 GLU A CA 1
ATOM 1407 C C . GLU A 1 184 ? 2.364 1.199 6.562 1.00 96.44 184 GLU A C 1
ATOM 1409 O O . GLU A 1 184 ? 1.801 1.266 7.658 1.00 96.44 184 GLU A O 1
ATOM 1414 N N . GLN A 1 185 ? 2.197 0.147 5.757 1.00 96.12 185 GLN A N 1
ATOM 1415 C CA . GLN A 1 185 ? 1.321 -0.973 6.089 1.00 96.12 185 GLN A CA 1
ATOM 1416 C C . GLN A 1 185 ? 1.825 -1.768 7.303 1.00 96.12 185 GLN A C 1
ATOM 1418 O O . GLN A 1 185 ? 1.016 -2.179 8.141 1.00 96.12 185 GLN A O 1
ATOM 1423 N N . GLU A 1 186 ? 3.140 -1.946 7.434 1.00 96.31 186 GLU A N 1
ATOM 1424 C CA . GLU A 1 186 ? 3.760 -2.567 8.607 1.00 96.31 186 GLU A CA 1
ATOM 1425 C C . GLU A 1 186 ? 3.522 -1.732 9.876 1.00 96.31 186 GLU A C 1
ATOM 1427 O O . GLU A 1 186 ? 3.077 -2.265 10.897 1.00 96.31 186 GLU A O 1
ATOM 1432 N N . GLN A 1 187 ? 3.707 -0.409 9.803 1.00 96.50 187 GLN A N 1
ATOM 1433 C CA . GLN A 1 187 ? 3.412 0.494 10.922 1.00 96.50 187 GLN A CA 1
ATOM 1434 C C . GLN A 1 187 ? 1.932 0.456 11.319 1.00 96.50 187 GLN A C 1
ATOM 1436 O O . GLN A 1 187 ? 1.607 0.376 12.507 1.00 96.50 187 GLN A O 1
ATOM 1441 N N . LEU A 1 188 ? 1.020 0.461 10.344 1.00 97.31 188 LEU A N 1
ATOM 1442 C CA . LEU A 1 188 ? -0.415 0.360 10.604 1.00 97.31 188 LEU A CA 1
ATOM 1443 C C . LEU A 1 188 ? -0.774 -0.965 11.292 1.00 97.31 188 LEU A C 1
ATOM 1445 O O . LEU A 1 188 ? -1.618 -0.976 12.192 1.00 97.31 188 LEU A O 1
ATOM 1449 N N . HIS A 1 189 ? -0.153 -2.075 10.884 1.00 96.88 189 HIS A N 1
ATOM 1450 C CA . HIS A 1 189 ? -0.346 -3.369 11.536 1.00 96.88 189 HIS A CA 1
ATOM 1451 C C . HIS A 1 189 ? 0.128 -3.331 12.995 1.00 96.88 189 HIS A C 1
ATOM 1453 O O . HIS A 1 189 ? -0.635 -3.702 13.888 1.00 96.88 189 HIS A O 1
ATOM 1459 N N . ALA A 1 190 ? 1.325 -2.796 13.252 1.00 96.88 190 ALA A N 1
ATOM 1460 C CA . ALA A 1 190 ? 1.867 -2.664 14.604 1.00 96.88 190 ALA A CA 1
ATOM 1461 C C . ALA A 1 190 ? 0.968 -1.808 15.517 1.00 96.88 190 ALA A C 1
ATOM 1463 O O . ALA A 1 190 ? 0.685 -2.190 16.653 1.00 96.88 190 ALA A O 1
ATOM 1464 N N . VAL A 1 191 ? 0.449 -0.678 15.019 1.00 97.62 191 VAL A N 1
ATOM 1465 C CA . VAL A 1 191 ? -0.475 0.181 15.783 1.00 97.62 191 VAL A CA 1
ATOM 1466 C C . VAL A 1 191 ? -1.801 -0.530 16.067 1.00 97.62 191 VAL A C 1
ATOM 1468 O O . VAL A 1 191 ? -2.336 -0.413 17.171 1.00 97.62 191 VAL A O 1
ATOM 1471 N N . LYS A 1 192 ? -2.342 -1.290 15.105 1.00 97.25 192 LYS A N 1
ATOM 1472 C CA . LYS A 1 192 ? -3.563 -2.087 15.316 1.00 97.25 192 LYS A CA 1
ATOM 1473 C C . LYS A 1 192 ? -3.361 -3.146 16.397 1.00 97.25 192 LYS A C 1
ATOM 1475 O O . LYS A 1 192 ? -4.222 -3.288 17.262 1.00 97.25 192 LYS A O 1
ATOM 1480 N N . GLU A 1 193 ? -2.231 -3.843 16.376 1.00 96.88 193 GLU A N 1
ATOM 1481 C CA . GLU A 1 193 ? -1.891 -4.859 17.372 1.00 96.88 193 GLU A CA 1
ATOM 1482 C C . GLU A 1 193 ? -1.744 -4.251 18.776 1.00 96.88 193 GLU A C 1
ATOM 1484 O O . GLU A 1 193 ? -2.382 -4.719 19.722 1.00 96.88 193 GLU A O 1
ATOM 1489 N N . GLN A 1 194 ? -1.030 -3.127 18.898 1.00 97.31 194 GLN A N 1
ATOM 1490 C CA . GLN A 1 194 ? -0.935 -2.376 20.155 1.00 97.31 194 GLN A CA 1
ATOM 1491 C C . GLN A 1 194 ? -2.303 -1.893 20.657 1.00 97.31 194 GLN A C 1
ATOM 1493 O O . GLN A 1 194 ? -2.567 -1.924 21.859 1.00 97.31 194 GLN A O 1
ATOM 1498 N N . ASN A 1 195 ? -3.199 -1.459 19.763 1.00 96.94 195 ASN A N 1
ATOM 1499 C CA . ASN A 1 195 ? -4.546 -1.036 20.143 1.00 96.94 195 ASN A CA 1
ATOM 1500 C C . ASN A 1 195 ? -5.371 -2.209 20.695 1.00 96.94 195 ASN A C 1
ATOM 1502 O O . ASN A 1 195 ? -6.016 -2.060 21.732 1.00 96.94 195 ASN A O 1
ATOM 1506 N N . ILE A 1 196 ? -5.306 -3.382 20.054 1.00 96.19 196 ILE A N 1
ATOM 1507 C CA . ILE A 1 196 ? -5.966 -4.606 20.533 1.00 96.19 196 ILE A CA 1
ATOM 1508 C C . ILE A 1 196 ? -5.448 -4.976 21.925 1.00 96.19 196 ILE A C 1
ATOM 1510 O O . ILE A 1 196 ? -6.245 -5.233 22.832 1.00 96.19 196 ILE A O 1
ATOM 1514 N N . GLU A 1 197 ? -4.128 -4.955 22.120 1.00 97.06 197 GLU A N 1
ATOM 1515 C CA . GLU A 1 197 ? -3.526 -5.255 23.416 1.00 97.06 197 GLU A CA 1
ATOM 1516 C C . GLU A 1 197 ? -3.958 -4.243 24.489 1.00 97.06 197 GLU A C 1
ATOM 1518 O O . GLU A 1 197 ? -4.351 -4.629 25.594 1.00 97.06 197 GLU A O 1
ATOM 1523 N N . LEU A 1 198 ? -3.955 -2.947 24.167 1.00 96.75 198 LEU A N 1
ATOM 1524 C CA . LEU A 1 198 ? -4.379 -1.896 25.088 1.00 96.75 198 LEU A CA 1
ATOM 1525 C C . LEU A 1 198 ? -5.856 -2.046 25.476 1.00 96.75 198 LEU A C 1
ATOM 1527 O O . LEU A 1 198 ? -6.191 -1.941 26.658 1.00 96.75 198 LEU A O 1
ATOM 1531 N N . GLN A 1 199 ? -6.734 -2.347 24.515 1.00 96.19 199 GLN A N 1
ATOM 1532 C CA . GLN A 1 199 ? -8.144 -2.626 24.793 1.00 96.19 199 GLN A CA 1
ATOM 1533 C C . GLN A 1 199 ? -8.309 -3.856 25.693 1.00 96.19 199 GLN A C 1
ATOM 1535 O O . GLN A 1 199 ? -9.107 -3.821 26.630 1.00 96.19 199 GLN A O 1
ATOM 1540 N N . ALA A 1 200 ? -7.548 -4.929 25.458 1.00 96.19 200 ALA A N 1
ATOM 1541 C CA . ALA A 1 200 ? -7.583 -6.127 26.294 1.00 96.19 200 ALA A CA 1
ATOM 1542 C C . ALA A 1 200 ? -7.120 -5.838 27.733 1.00 96.19 200 ALA A C 1
ATOM 1544 O O . ALA A 1 200 ? -7.800 -6.222 28.689 1.00 96.19 200 ALA A O 1
ATOM 1545 N N . ARG A 1 201 ? -6.017 -5.095 27.899 1.00 96.81 201 ARG A N 1
ATOM 1546 C CA . ARG A 1 201 ? -5.518 -4.650 29.213 1.00 96.81 201 ARG A CA 1
ATOM 1547 C C . ARG A 1 201 ? -6.548 -3.785 29.937 1.00 96.81 201 ARG A C 1
ATOM 1549 O O . ARG A 1 201 ? -6.818 -4.009 31.116 1.00 96.81 201 ARG A O 1
ATOM 1556 N N . PHE A 1 202 ? -7.168 -2.845 29.224 1.00 96.75 202 PHE A N 1
ATOM 1557 C CA . PHE A 1 202 ? -8.208 -1.986 29.782 1.00 96.75 202 PHE A CA 1
ATOM 1558 C C . PHE A 1 202 ? -9.433 -2.791 30.237 1.00 96.75 202 PHE A C 1
ATOM 1560 O O . PHE A 1 202 ? -9.909 -2.606 31.357 1.00 96.75 202 PHE A O 1
ATOM 1567 N N . ARG A 1 203 ? -9.908 -3.740 29.415 1.00 97.38 203 ARG A N 1
ATOM 1568 C CA . ARG A 1 203 ? -11.003 -4.659 29.778 1.00 97.38 203 ARG A CA 1
ATOM 1569 C C . ARG A 1 203 ? -10.679 -5.451 31.041 1.00 97.38 203 ARG A C 1
ATOM 1571 O O . ARG A 1 203 ? -11.513 -5.515 31.942 1.00 97.38 203 ARG A O 1
ATOM 1578 N N . LEU A 1 204 ? -9.475 -6.016 31.131 1.00 96.94 204 LEU A N 1
ATOM 1579 C CA . LEU A 1 204 ? -9.046 -6.788 32.297 1.00 96.94 204 LEU A CA 1
ATOM 1580 C C . LEU A 1 204 ? -9.035 -5.932 33.567 1.00 96.94 204 LEU A C 1
ATOM 1582 O O . LEU A 1 204 ? -9.623 -6.322 34.575 1.00 96.94 204 LEU A O 1
ATOM 1586 N N . GLN A 1 205 ? -8.417 -4.750 33.517 1.00 96.81 205 GLN A N 1
ATOM 1587 C CA . GLN A 1 205 ? -8.390 -3.838 34.659 1.00 96.81 205 GLN A CA 1
ATOM 1588 C C . GLN A 1 205 ? -9.807 -3.436 35.079 1.00 96.81 205 GLN A C 1
ATOM 1590 O O . GLN A 1 205 ? -10.139 -3.456 36.263 1.00 96.81 205 GLN A O 1
ATOM 1595 N N . PHE A 1 206 ? -10.670 -3.126 34.111 1.00 97.50 206 PHE A N 1
ATOM 1596 C CA . PHE A 1 206 ? -12.054 -2.769 34.382 1.00 97.50 206 PHE A CA 1
ATOM 1597 C C . PHE A 1 206 ? -12.830 -3.910 35.060 1.00 97.50 206 PHE A C 1
ATOM 1599 O O . PHE A 1 206 ? -13.590 -3.654 36.000 1.00 97.50 206 PHE A O 1
ATOM 1606 N N . LEU A 1 207 ? -12.641 -5.156 34.611 1.00 96.06 207 LEU A N 1
ATOM 1607 C CA . LEU A 1 207 ? -13.256 -6.346 35.207 1.00 96.06 207 LEU A CA 1
ATOM 1608 C C . LEU A 1 207 ? -12.786 -6.564 36.647 1.00 96.06 207 LEU A C 1
ATOM 1610 O O . LEU A 1 207 ? -13.620 -6.782 37.523 1.00 96.06 207 LEU A O 1
ATOM 1614 N N . LEU A 1 208 ? -11.484 -6.436 36.912 1.00 96.88 208 LEU A N 1
ATOM 1615 C CA . LEU A 1 208 ? -10.919 -6.571 38.258 1.00 96.88 208 LEU A CA 1
ATOM 1616 C C . LEU A 1 208 ? -11.492 -5.522 39.220 1.00 96.88 208 LEU A C 1
ATOM 1618 O O . LEU A 1 208 ? -11.975 -5.868 40.298 1.00 96.88 208 LEU A O 1
ATOM 1622 N N . THR A 1 209 ? -11.527 -4.253 38.808 1.00 97.06 209 THR A N 1
ATOM 1623 C CA . THR A 1 209 ? -12.110 -3.176 39.622 1.00 97.06 209 THR A CA 1
ATOM 1624 C C . THR A 1 209 ? -13.607 -3.390 39.849 1.00 97.06 209 THR A C 1
ATOM 1626 O O . THR A 1 209 ? -14.121 -3.159 40.941 1.00 97.06 209 THR A O 1
ATOM 1629 N N . THR A 1 210 ? -14.328 -3.860 38.829 1.00 96.69 210 THR A N 1
ATOM 1630 C CA . THR A 1 210 ? -15.756 -4.183 38.950 1.00 96.69 210 THR A CA 1
ATOM 1631 C C . THR A 1 210 ? -15.981 -5.317 39.943 1.00 96.69 210 THR A C 1
ATOM 1633 O O . THR A 1 210 ? -16.845 -5.196 40.808 1.00 96.69 210 THR A O 1
ATOM 1636 N N . HIS A 1 211 ? -15.175 -6.377 39.876 1.00 96.44 211 HIS A N 1
ATOM 1637 C CA . HIS A 1 211 ? -15.227 -7.476 40.832 1.00 96.44 211 HIS A CA 1
ATOM 1638 C C . HIS A 1 211 ? -15.010 -6.980 42.265 1.00 96.44 211 HIS A C 1
ATOM 1640 O O . HIS A 1 211 ? -15.794 -7.311 43.150 1.00 96.44 211 HIS A O 1
ATOM 1646 N N . GLN A 1 212 ? -14.006 -6.127 42.487 1.00 96.75 212 GLN A N 1
ATOM 1647 C CA . GLN A 1 212 ? -13.751 -5.542 43.802 1.00 96.75 212 GLN A CA 1
ATOM 1648 C C . GLN A 1 212 ? -14.953 -4.738 44.317 1.00 96.75 212 GLN A C 1
ATOM 1650 O O . GLN A 1 212 ? -15.367 -4.931 45.457 1.00 96.75 212 GLN A O 1
ATOM 1655 N N . HIS A 1 213 ? -15.567 -3.894 43.481 1.00 96.06 213 HIS A N 1
ATOM 1656 C CA . HIS A 1 213 ? -16.771 -3.152 43.868 1.00 96.06 213 HIS A CA 1
ATOM 1657 C C . HIS A 1 213 ? -17.950 -4.068 44.213 1.00 96.06 213 HIS A C 1
ATOM 1659 O O . HIS A 1 213 ? -18.665 -3.794 45.175 1.00 96.06 213 HIS A O 1
ATOM 1665 N N . VAL A 1 214 ? -18.144 -5.160 43.463 1.00 96.25 214 VAL A N 1
ATOM 1666 C CA . VAL A 1 214 ? -19.172 -6.163 43.773 1.00 96.25 214 VAL A CA 1
ATOM 1667 C C . VAL A 1 214 ? -18.926 -6.761 45.161 1.00 96.25 214 VAL A C 1
ATOM 1669 O O . VAL A 1 214 ? -19.863 -6.837 45.950 1.00 96.25 214 VAL A O 1
ATOM 1672 N N . GLN A 1 215 ? -17.685 -7.128 45.501 1.00 95.00 215 GLN A N 1
ATOM 1673 C CA . GLN A 1 215 ? -17.365 -7.665 46.833 1.00 95.00 215 GLN A CA 1
ATOM 1674 C C . GLN A 1 215 ? -17.629 -6.647 47.948 1.00 95.00 215 GLN A C 1
ATOM 1676 O O . GLN A 1 215 ? -18.283 -6.976 48.936 1.00 95.00 215 GLN A O 1
ATOM 1681 N N . THR A 1 216 ? -17.203 -5.393 47.770 1.00 95.25 216 THR A N 1
ATOM 1682 C CA . THR A 1 216 ? -17.485 -4.323 48.739 1.00 95.25 216 THR A CA 1
ATOM 1683 C C . THR A 1 216 ? -18.987 -4.128 48.936 1.00 95.25 216 THR A C 1
ATOM 1685 O O . THR A 1 216 ? -19.445 -3.966 50.064 1.00 95.25 216 THR A O 1
ATOM 1688 N N . MET A 1 217 ? -19.772 -4.181 47.857 1.00 92.69 217 MET A N 1
ATOM 1689 C CA . MET A 1 217 ? -21.227 -4.075 47.928 1.00 92.69 217 MET A CA 1
ATOM 1690 C C . MET A 1 217 ? -21.845 -5.209 48.751 1.00 92.69 217 MET A C 1
ATOM 1692 O O . MET A 1 217 ? -22.686 -4.923 49.599 1.00 92.69 217 MET A O 1
ATOM 1696 N N . LYS A 1 218 ? -21.396 -6.461 48.570 1.00 92.00 218 LYS A N 1
ATOM 1697 C CA . LYS A 1 218 ? -21.856 -7.590 49.399 1.00 92.00 218 LYS A CA 1
ATOM 1698 C C . LYS A 1 218 ? -21.618 -7.328 50.885 1.00 92.00 218 LYS A C 1
ATOM 1700 O O . LYS A 1 218 ? -22.512 -7.562 51.691 1.00 92.00 218 LYS A O 1
ATOM 1705 N N . HIS A 1 219 ? -20.435 -6.829 51.249 1.00 93.00 219 HIS A N 1
ATOM 1706 C CA . HIS A 1 219 ? -20.107 -6.526 52.645 1.00 93.00 219 HIS A CA 1
ATOM 1707 C C . HIS A 1 219 ? -20.979 -5.404 53.208 1.00 93.00 219 HIS A C 1
ATOM 1709 O O . HIS A 1 219 ? -21.629 -5.610 54.224 1.00 93.00 219 HIS A O 1
ATOM 1715 N N . MET A 1 220 ? -21.092 -4.269 52.508 1.00 92.44 220 MET A N 1
ATOM 1716 C CA . MET A 1 220 ? -21.941 -3.154 52.957 1.00 92.44 220 MET A CA 1
ATOM 1717 C C . MET A 1 220 ? -23.397 -3.574 53.149 1.00 92.44 220 MET A C 1
ATOM 1719 O O . MET A 1 220 ? -24.081 -3.105 54.054 1.00 92.44 220 MET A O 1
ATOM 1723 N N . MET A 1 221 ? -23.886 -4.445 52.276 1.00 90.19 221 MET A N 1
ATOM 1724 C CA . MET A 1 221 ? -25.246 -4.929 52.367 1.00 90.19 221 MET A CA 1
ATOM 1725 C C . MET A 1 221 ? -25.452 -5.927 53.512 1.00 90.19 221 MET A C 1
ATOM 1727 O O . MET A 1 221 ? -26.472 -5.857 54.197 1.00 90.19 221 MET A O 1
ATOM 1731 N N . HIS A 1 222 ? -24.484 -6.812 53.755 1.00 92.19 222 HIS A N 1
ATOM 1732 C CA . HIS A 1 222 ? -24.485 -7.673 54.935 1.00 92.19 222 HIS A CA 1
ATOM 1733 C C . HIS A 1 222 ? -24.449 -6.843 56.227 1.00 92.19 222 HIS A C 1
ATOM 1735 O O . HIS A 1 222 ? -25.240 -7.090 57.134 1.00 92.19 222 HIS A O 1
ATOM 1741 N N . ASP A 1 223 ? -23.612 -5.805 56.279 1.00 94.31 223 ASP A N 1
ATOM 1742 C CA . ASP A 1 223 ? -23.537 -4.885 57.416 1.00 94.31 223 ASP A CA 1
ATOM 1743 C C . ASP A 1 223 ? -24.863 -4.149 57.632 1.00 94.31 223 ASP A C 1
ATOM 1745 O O . ASP A 1 223 ? -25.319 -4.013 58.766 1.00 94.31 223 ASP A O 1
ATOM 1749 N N . TRP A 1 224 ? -25.516 -3.695 56.556 1.00 93.88 224 TRP A N 1
ATOM 1750 C CA . TRP A 1 224 ? -26.821 -3.045 56.654 1.00 93.88 224 TRP A CA 1
ATOM 1751 C C . TRP A 1 224 ? -27.886 -3.993 57.211 1.00 93.88 224 TRP A C 1
ATOM 1753 O O . TRP A 1 224 ? -28.637 -3.610 58.110 1.00 93.88 224 TRP A O 1
ATOM 1763 N N . LYS A 1 225 ? -27.906 -5.244 56.739 1.00 93.44 225 LYS A N 1
ATOM 1764 C CA . LYS A 1 225 ? -28.775 -6.289 57.283 1.00 93.44 225 LYS A CA 1
ATOM 1765 C C . LYS A 1 225 ? -28.537 -6.473 58.790 1.00 93.44 225 LYS A C 1
ATOM 1767 O O . LYS A 1 225 ? -29.482 -6.358 59.567 1.00 93.44 225 LYS A O 1
ATOM 1772 N N . MET A 1 226 ? -27.284 -6.680 59.200 1.00 94.25 226 MET A N 1
ATOM 1773 C CA . MET A 1 226 ? -26.906 -6.860 60.608 1.00 94.25 226 MET A CA 1
ATOM 1774 C C . MET A 1 226 ? -27.301 -5.659 61.476 1.00 94.25 226 MET A C 1
ATOM 1776 O O . MET A 1 226 ? -27.763 -5.832 62.599 1.00 94.25 226 MET A O 1
ATOM 1780 N N . GLN A 1 227 ? -27.158 -4.432 60.966 1.00 94.44 227 GLN A N 1
ATOM 1781 C CA . GLN A 1 227 ? -27.571 -3.220 61.683 1.00 94.44 227 GLN A CA 1
ATOM 1782 C C . GLN A 1 227 ? -29.086 -3.154 61.904 1.00 94.44 227 GLN A C 1
ATOM 1784 O O . GLN A 1 227 ? -29.526 -2.712 62.966 1.00 94.44 227 GLN A O 1
ATOM 1789 N N . VAL A 1 228 ? -29.885 -3.568 60.916 1.00 91.81 228 VAL A N 1
ATOM 1790 C CA . VAL A 1 228 ? -31.349 -3.609 61.045 1.00 91.81 228 VAL A CA 1
ATOM 1791 C C . VAL A 1 228 ? -31.764 -4.648 62.085 1.00 91.81 228 VAL A C 1
ATOM 1793 O O . VAL A 1 228 ? -32.538 -4.314 62.980 1.00 91.81 228 VAL A O 1
ATOM 1796 N N . GLU A 1 229 ? -31.205 -5.858 62.026 1.00 91.94 229 GLU A N 1
ATOM 1797 C CA . GLU A 1 229 ? -31.472 -6.918 63.010 1.00 91.94 229 GLU A CA 1
ATOM 1798 C C . GLU A 1 229 ? -31.068 -6.502 64.425 1.00 91.94 229 GLU A C 1
ATOM 1800 O O . GLU A 1 229 ? -31.885 -6.572 65.340 1.00 91.94 229 GLU A O 1
ATOM 1805 N N . GLN A 1 230 ? -29.844 -5.992 64.597 1.00 93.88 230 GLN A N 1
ATOM 1806 C CA . GLN A 1 230 ? -29.338 -5.566 65.901 1.00 93.88 230 GLN A CA 1
ATOM 1807 C C . GLN A 1 230 ? -30.229 -4.490 66.523 1.00 93.88 230 GLN A C 1
ATOM 1809 O O . GLN A 1 230 ? -30.526 -4.546 67.711 1.00 93.88 230 GLN A O 1
ATOM 1814 N N . LYS A 1 231 ? -30.690 -3.519 65.725 1.00 93.38 231 LYS A N 1
ATOM 1815 C CA . LYS A 1 231 ? -31.574 -2.461 66.221 1.00 93.38 231 LYS A CA 1
ATOM 1816 C C . LYS A 1 231 ? -32.913 -3.020 66.709 1.00 93.38 231 LYS A C 1
ATOM 1818 O O . LYS A 1 231 ? -33.416 -2.573 67.736 1.00 93.38 231 LYS A O 1
ATOM 1823 N N . ILE A 1 232 ? -33.480 -3.984 65.985 1.00 90.94 232 ILE A N 1
ATOM 1824 C CA . ILE A 1 232 ? -34.736 -4.641 66.370 1.00 90.94 232 ILE A CA 1
ATOM 1825 C C . ILE A 1 232 ? -34.541 -5.463 67.651 1.00 90.94 232 ILE A C 1
ATOM 1827 O O . ILE A 1 232 ? -35.386 -5.412 68.546 1.00 90.94 232 ILE A O 1
ATOM 1831 N N . ASP A 1 233 ? -33.415 -6.163 67.772 1.00 89.44 233 ASP A N 1
ATOM 1832 C CA . ASP A 1 233 ? -33.067 -6.946 68.959 1.00 89.44 233 ASP A CA 1
ATOM 1833 C C . ASP A 1 233 ? -32.828 -6.064 70.191 1.00 89.44 233 ASP A C 1
ATOM 1835 O O . ASP A 1 233 ? -33.330 -6.368 71.277 1.00 89.44 233 ASP A O 1
ATOM 1839 N N . ASP A 1 234 ? -32.138 -4.934 70.024 1.00 89.06 234 ASP A N 1
ATOM 1840 C CA . ASP A 1 234 ? -31.919 -3.946 71.083 1.00 89.06 234 ASP A CA 1
ATOM 1841 C C . ASP A 1 234 ? -33.250 -3.338 71.568 1.00 89.06 234 ASP A C 1
ATOM 1843 O O . ASP A 1 234 ? -33.480 -3.205 72.777 1.00 89.06 234 ASP A O 1
ATOM 1847 N N . ASP A 1 235 ? -34.148 -2.988 70.638 1.00 86.44 235 ASP A N 1
ATOM 1848 C CA . ASP A 1 235 ? -35.482 -2.467 70.955 1.00 86.44 235 ASP A CA 1
ATOM 1849 C C . ASP A 1 235 ? -36.342 -3.523 71.672 1.00 86.44 235 ASP A C 1
ATOM 1851 O O . ASP A 1 235 ? -37.053 -3.202 72.633 1.00 86.44 235 ASP A O 1
ATOM 1855 N N . TYR A 1 236 ? -36.242 -4.793 71.269 1.00 85.38 236 TYR A N 1
ATOM 1856 C CA . TYR A 1 236 ? -36.915 -5.909 71.928 1.00 85.38 236 TYR A CA 1
ATOM 1857 C C . TYR A 1 236 ? -36.414 -6.133 73.363 1.00 85.38 236 TYR A C 1
ATOM 1859 O O . TYR A 1 236 ? -37.224 -6.142 74.293 1.00 85.38 236 TYR A O 1
ATOM 1867 N N . GLU A 1 237 ? -35.100 -6.248 73.584 1.00 84.44 237 GLU A N 1
ATOM 1868 C CA . GLU A 1 237 ? -34.536 -6.453 74.928 1.00 84.44 237 GLU A CA 1
ATOM 1869 C C . GLU A 1 237 ? -34.854 -5.270 75.862 1.00 84.44 237 GLU A C 1
ATOM 1871 O O . GLU A 1 237 ? -35.193 -5.454 77.037 1.00 84.44 237 GLU A O 1
ATOM 1876 N N . LYS A 1 238 ? -34.870 -4.040 75.332 1.00 81.69 238 LYS A N 1
ATOM 1877 C CA . LYS A 1 238 ? -35.286 -2.846 76.080 1.00 81.69 238 LYS A CA 1
ATOM 1878 C C . LYS A 1 238 ? -36.761 -2.871 76.492 1.00 81.69 238 LYS A C 1
ATOM 1880 O O . LYS A 1 238 ? -37.098 -2.351 77.560 1.00 81.69 238 LYS A O 1
ATOM 1885 N N . ASN A 1 239 ? -37.643 -3.429 75.665 1.00 74.50 239 ASN A N 1
ATOM 1886 C CA . ASN A 1 239 ? -39.074 -3.535 75.962 1.00 74.50 239 ASN A CA 1
ATOM 1887 C C . ASN A 1 239 ? -39.376 -4.698 76.914 1.00 74.50 239 ASN A C 1
ATOM 1889 O O . ASN A 1 239 ? -40.157 -4.537 77.850 1.00 74.50 239 ASN A O 1
ATOM 1893 N N . LYS A 1 240 ? -38.663 -5.815 76.768 1.00 70.94 240 LYS A N 1
ATOM 1894 C CA . LYS A 1 240 ? -38.719 -6.973 77.667 1.00 70.94 240 LYS A CA 1
ATOM 1895 C C . LYS A 1 240 ? -38.331 -6.635 79.110 1.00 70.94 240 LYS A C 1
ATOM 1897 O O . LYS A 1 240 ? -38.940 -7.139 80.044 1.00 70.94 240 LYS A O 1
ATOM 1902 N N . LEU A 1 241 ? -37.376 -5.723 79.315 1.00 62.44 241 LEU A N 1
ATOM 1903 C CA . LEU A 1 241 ? -37.006 -5.211 80.645 1.00 62.44 241 LEU A CA 1
ATOM 1904 C C . LEU A 1 241 ? -38.121 -4.399 81.340 1.00 62.44 241 LEU A C 1
ATOM 1906 O O . LEU A 1 241 ? -38.018 -4.139 82.540 1.00 62.44 241 LEU A O 1
ATOM 1910 N N . LYS A 1 242 ? -39.168 -3.974 80.617 1.00 60.88 242 LYS A N 1
ATOM 1911 C CA . LYS A 1 242 ? -40.278 -3.168 81.157 1.00 60.88 242 LYS A CA 1
ATOM 1912 C C . LYS A 1 242 ? -41.522 -3.988 81.521 1.00 60.88 242 LYS A C 1
ATOM 1914 O O . LYS A 1 242 ? -42.309 -3.519 82.341 1.00 60.88 242 LYS A O 1
ATOM 1919 N N . GLU A 1 243 ? -41.700 -5.186 80.966 1.00 56.88 243 GLU A N 1
ATOM 1920 C CA . GLU A 1 243 ? -42.849 -6.062 81.237 1.00 56.88 243 GLU A CA 1
ATOM 1921 C C . GLU A 1 243 ? -42.466 -7.235 82.154 1.00 56.88 243 GLU A C 1
ATOM 1923 O O . GLU A 1 243 ? -41.674 -8.099 81.796 1.00 56.88 243 GLU A O 1
ATOM 1928 N N . ASN A 1 244 ? -43.053 -7.296 83.357 1.00 57.84 244 ASN A N 1
ATOM 1929 C CA . ASN A 1 244 ? -42.803 -8.366 84.340 1.00 57.84 244 ASN A CA 1
ATOM 1930 C C . ASN A 1 244 ? -43.773 -9.566 84.223 1.00 57.84 244 ASN A C 1
ATOM 1932 O O . ASN A 1 244 ? -43.699 -10.492 85.036 1.00 57.84 244 ASN A O 1
ATOM 1936 N N . ASP A 1 245 ? -44.686 -9.562 83.245 1.00 59.41 245 ASP A N 1
ATOM 1937 C CA . ASP A 1 245 ? -45.745 -10.565 83.091 1.00 59.41 245 ASP A CA 1
ATOM 1938 C C . ASP A 1 245 ? -45.494 -11.511 81.905 1.00 59.41 245 ASP A C 1
ATOM 1940 O O . ASP A 1 245 ? -45.102 -11.104 80.816 1.00 59.41 245 ASP A O 1
ATOM 1944 N N . ALA A 1 246 ? -45.760 -12.807 82.109 1.00 57.00 246 ALA A N 1
ATOM 1945 C CA . ALA A 1 246 ? -45.469 -13.862 81.131 1.00 57.00 246 ALA A CA 1
ATOM 1946 C C . ALA A 1 246 ? -46.318 -13.801 79.844 1.00 57.00 246 ALA A C 1
ATOM 1948 O O . ALA A 1 246 ? -45.886 -14.341 78.831 1.00 57.00 246 ALA A O 1
ATOM 1949 N N . ASP A 1 247 ? -47.500 -13.174 79.887 1.00 60.91 247 ASP A N 1
ATOM 1950 C CA . ASP A 1 247 ? -48.326 -12.956 78.689 1.00 60.91 247 ASP A CA 1
ATOM 1951 C C . ASP A 1 247 ? -47.730 -11.823 77.814 1.00 60.91 247 ASP A C 1
ATOM 1953 O O . ASP A 1 247 ? -47.713 -11.961 76.596 1.00 60.91 247 ASP A O 1
ATOM 1957 N N . GLY A 1 248 ? -47.121 -10.783 78.410 1.00 61.91 248 GLY A N 1
ATOM 1958 C CA . GLY A 1 248 ? -46.432 -9.708 77.669 1.00 61.91 248 GLY A CA 1
ATOM 1959 C C . GLY A 1 248 ? -45.155 -10.177 76.960 1.00 61.91 248 GLY A C 1
ATOM 1960 O O . GLY A 1 248 ? -44.860 -9.767 75.843 1.00 61.91 248 GLY A O 1
ATOM 1961 N N . ALA A 1 249 ? -44.451 -11.161 77.531 1.00 64.19 249 ALA A N 1
ATOM 1962 C CA . ALA A 1 249 ? -43.271 -11.754 76.895 1.00 64.19 249 ALA A CA 1
ATOM 1963 C C . ALA A 1 249 ? -43.572 -12.454 75.550 1.00 64.19 249 ALA A C 1
ATOM 1965 O O . ALA A 1 249 ? -42.709 -12.488 74.674 1.00 64.19 249 ALA A O 1
ATOM 1966 N N . LEU A 1 250 ? -44.773 -13.023 75.382 1.00 65.75 250 LEU A N 1
ATOM 1967 C CA . LEU A 1 250 ? -45.178 -13.717 74.153 1.00 65.75 250 LEU A CA 1
ATOM 1968 C C . LEU A 1 250 ? -45.613 -12.712 73.072 1.00 65.75 250 LEU A C 1
ATOM 1970 O O . LEU A 1 250 ? -45.239 -12.860 71.908 1.00 65.75 250 LEU A O 1
ATOM 1974 N N . ASP A 1 251 ? -46.304 -11.644 73.478 1.00 72.50 251 ASP A N 1
ATOM 1975 C CA . ASP A 1 251 ? -46.659 -10.516 72.608 1.00 72.50 251 ASP A CA 1
ATOM 1976 C C . ASP A 1 251 ? -45.412 -9.739 72.142 1.00 72.50 251 ASP A C 1
ATOM 1978 O O . ASP A 1 251 ? -45.332 -9.322 70.984 1.00 72.50 251 ASP A O 1
ATOM 1982 N N . ALA A 1 252 ? -44.396 -9.606 73.003 1.00 77.00 252 ALA A N 1
ATOM 1983 C CA . ALA A 1 252 ? -43.121 -8.979 72.661 1.00 77.00 252 ALA A CA 1
ATOM 1984 C C . ALA A 1 252 ? -42.331 -9.775 71.605 1.00 77.00 252 ALA A C 1
ATOM 1986 O O . ALA A 1 252 ? -41.753 -9.171 70.700 1.00 77.00 252 ALA A O 1
ATOM 1987 N N . GLU A 1 253 ? -42.307 -11.113 71.683 1.00 80.56 253 GLU A N 1
ATOM 1988 C CA . GLU A 1 253 ? -41.627 -11.951 70.678 1.00 80.56 253 GLU A CA 1
ATOM 1989 C C . GLU A 1 253 ? -42.345 -11.884 69.324 1.00 80.56 253 GLU A C 1
ATOM 1991 O O . GLU A 1 253 ? -41.705 -11.758 68.281 1.00 80.56 253 GLU A O 1
ATOM 1996 N N . TYR A 1 254 ? -43.682 -11.888 69.333 1.00 82.94 254 TYR A N 1
ATOM 1997 C CA . TYR A 1 254 ? -44.476 -11.685 68.121 1.00 82.94 254 TYR A CA 1
ATOM 1998 C C . TYR A 1 254 ? -44.196 -10.313 67.487 1.00 82.94 254 TYR A C 1
ATOM 2000 O O . TYR A 1 254 ? -44.005 -10.207 66.274 1.00 82.94 254 TYR A O 1
ATOM 2008 N N . ALA A 1 255 ? -44.123 -9.255 68.302 1.00 83.50 255 ALA A N 1
ATOM 2009 C CA . ALA A 1 255 ? -43.783 -7.914 67.832 1.00 83.50 255 ALA A CA 1
ATOM 2010 C C . ALA A 1 255 ? -42.361 -7.841 67.245 1.00 83.50 255 ALA A C 1
ATOM 2012 O O . ALA A 1 255 ? -42.164 -7.182 66.224 1.00 83.50 255 ALA A O 1
ATOM 2013 N N . ARG A 1 256 ? -41.390 -8.552 67.838 1.00 87.19 256 ARG A N 1
ATOM 2014 C CA . ARG A 1 256 ? -40.019 -8.667 67.317 1.00 87.19 256 ARG A CA 1
ATOM 2015 C C . ARG A 1 256 ? -39.982 -9.355 65.952 1.00 87.19 256 ARG A C 1
ATOM 2017 O O . ARG A 1 256 ? -39.390 -8.809 65.026 1.00 87.19 256 ARG A O 1
ATOM 2024 N N . LEU A 1 257 ? -40.642 -10.507 65.802 1.00 88.69 257 LEU A N 1
ATOM 2025 C CA . LEU A 1 257 ? -40.719 -11.221 64.518 1.00 88.69 257 LEU A CA 1
ATOM 2026 C C . LEU A 1 257 ? -41.365 -10.356 63.431 1.00 88.69 257 LEU A C 1
ATOM 2028 O O . LEU A 1 257 ? -40.853 -10.270 62.317 1.00 88.69 257 LEU A O 1
ATOM 2032 N N . LYS A 1 258 ? -42.449 -9.648 63.770 1.00 89.38 258 LYS A N 1
ATOM 2033 C CA . LYS A 1 258 ? -43.094 -8.708 62.851 1.00 89.38 258 LYS A CA 1
ATOM 2034 C C . LYS A 1 258 ? -42.151 -7.573 62.430 1.00 89.38 258 LYS A C 1
ATOM 2036 O O . LYS A 1 258 ? -42.084 -7.256 61.247 1.00 89.38 258 LYS A O 1
ATOM 2041 N N . ALA A 1 259 ? -41.396 -7.003 63.370 1.00 88.88 259 ALA A N 1
ATOM 2042 C CA . ALA A 1 259 ? -40.416 -5.960 63.072 1.00 88.88 259 ALA A CA 1
ATOM 2043 C C . ALA A 1 259 ? -39.264 -6.466 62.183 1.00 88.88 259 ALA A C 1
ATOM 2045 O O . ALA A 1 259 ? -38.818 -5.729 61.306 1.00 88.88 259 ALA A O 1
ATOM 2046 N N . LEU A 1 260 ? -38.808 -7.716 62.358 1.00 91.56 260 LEU A N 1
ATOM 2047 C CA . LEU A 1 260 ? -37.805 -8.344 61.482 1.00 91.56 260 LEU A CA 1
ATOM 2048 C C . LEU A 1 260 ? -38.322 -8.492 60.046 1.00 91.56 260 LEU A C 1
ATOM 2050 O O . LEU A 1 260 ? -37.625 -8.112 59.105 1.00 91.56 260 LEU A O 1
ATOM 2054 N N . ILE A 1 261 ? -39.562 -8.965 59.880 1.00 91.50 261 ILE A N 1
ATOM 2055 C CA . ILE A 1 261 ? -40.213 -9.085 58.566 1.00 91.50 261 ILE A CA 1
ATOM 2056 C C . ILE A 1 261 ? -40.309 -7.713 57.886 1.00 91.50 261 ILE A C 1
ATOM 2058 O O . ILE A 1 261 ? -39.842 -7.557 56.758 1.00 91.50 261 ILE A O 1
ATOM 2062 N N . GLU A 1 262 ? -40.846 -6.704 58.580 1.00 92.88 262 GLU A N 1
ATOM 2063 C CA . GLU A 1 262 ? -40.963 -5.334 58.056 1.00 92.88 262 GLU A CA 1
ATOM 2064 C C . GLU A 1 262 ? -39.585 -4.720 57.741 1.00 92.88 262 GLU A C 1
ATOM 2066 O O . GLU A 1 262 ? -39.416 -4.029 56.733 1.00 92.88 262 GLU A O 1
ATOM 2071 N N . GLY A 1 263 ? -38.571 -5.004 58.565 1.00 91.81 263 GLY A N 1
ATOM 2072 C CA . GLY A 1 263 ? -37.192 -4.565 58.356 1.00 91.81 263 GLY A CA 1
ATOM 2073 C C . GLY A 1 263 ? -36.577 -5.139 57.079 1.00 91.81 263 GLY A C 1
ATOM 2074 O O . GLY A 1 263 ? -35.960 -4.404 56.304 1.00 91.81 263 GLY A O 1
ATOM 2075 N N . TYR A 1 264 ? -36.782 -6.428 56.811 1.00 93.38 264 TYR A N 1
ATOM 2076 C CA . TYR A 1 264 ? -36.326 -7.054 55.570 1.00 93.38 264 TYR A CA 1
ATOM 2077 C C . TYR A 1 264 ? -37.093 -6.549 54.346 1.00 93.38 264 TYR A C 1
ATOM 2079 O O . TYR A 1 264 ? -36.476 -6.283 53.315 1.00 93.38 264 TYR A O 1
ATOM 2087 N N . GLU A 1 265 ? -38.408 -6.343 54.448 1.00 94.62 265 GLU A N 1
ATOM 2088 C CA . GLU A 1 265 ? -39.204 -5.747 53.365 1.00 94.62 265 GLU A CA 1
ATOM 2089 C C . GLU A 1 265 ? -38.721 -4.341 53.014 1.00 94.62 265 GLU A C 1
ATOM 2091 O O . GLU A 1 265 ? -38.593 -4.005 51.835 1.00 94.62 265 GLU A O 1
ATOM 2096 N N . TYR A 1 266 ? -38.364 -3.546 54.025 1.00 94.44 266 TYR A N 1
ATOM 2097 C CA . TYR A 1 266 ? -37.766 -2.232 53.826 1.00 94.44 266 TYR A CA 1
ATOM 2098 C C . TYR A 1 266 ? -36.419 -2.304 53.090 1.00 94.44 266 TYR A C 1
ATOM 2100 O O . TYR A 1 266 ? -36.174 -1.510 52.174 1.00 94.44 266 TYR A O 1
ATOM 2108 N N . ILE A 1 267 ? -35.541 -3.248 53.453 1.00 94.38 267 ILE A N 1
ATOM 2109 C CA . ILE A 1 267 ? -34.261 -3.450 52.755 1.00 94.38 267 ILE A CA 1
ATOM 2110 C C . ILE A 1 267 ? -34.518 -3.847 51.294 1.00 94.38 267 ILE A C 1
ATOM 2112 O O . ILE A 1 267 ? -33.989 -3.204 50.384 1.00 94.38 267 ILE A O 1
ATOM 2116 N N . ILE A 1 268 ? -35.363 -4.854 51.055 1.00 95.88 268 ILE A N 1
ATOM 2117 C CA . ILE A 1 268 ? -35.678 -5.368 49.714 1.00 95.88 268 ILE A CA 1
ATOM 2118 C C . ILE A 1 268 ? -36.261 -4.263 48.823 1.00 95.88 268 ILE A C 1
ATOM 2120 O O . ILE A 1 268 ? -35.773 -4.052 47.710 1.00 95.88 268 ILE A O 1
ATOM 2124 N N . ALA A 1 269 ? -37.247 -3.504 49.312 1.00 95.69 269 ALA A N 1
ATOM 2125 C CA . ALA A 1 269 ? -37.876 -2.420 48.554 1.00 95.69 269 ALA A CA 1
ATOM 2126 C C . ALA A 1 269 ? -36.859 -1.354 48.109 1.00 95.69 269 ALA A C 1
ATOM 2128 O O . ALA A 1 269 ? -36.862 -0.913 46.958 1.00 95.69 269 ALA A O 1
ATOM 2129 N N . ASN A 1 270 ? -35.932 -0.982 48.994 1.00 94.19 270 ASN A N 1
ATOM 2130 C CA . ASN A 1 270 ? -34.863 -0.039 48.671 1.00 94.19 270 ASN A CA 1
ATOM 2131 C C . ASN A 1 270 ? -33.864 -0.598 47.649 1.00 94.19 270 ASN A C 1
ATOM 2133 O O . ASN A 1 270 ? -33.399 0.140 46.773 1.00 94.19 270 ASN A O 1
ATOM 2137 N N . ILE A 1 271 ? -33.518 -1.888 47.736 1.00 94.88 271 ILE A N 1
ATOM 2138 C CA . ILE A 1 271 ? -32.632 -2.517 46.751 1.00 94.88 271 ILE A CA 1
ATOM 2139 C C . ILE A 1 271 ? -33.303 -2.517 45.375 1.00 94.88 271 ILE A C 1
ATOM 2141 O O . ILE A 1 271 ? -32.656 -2.088 44.416 1.00 94.88 271 ILE A O 1
ATOM 2145 N N . ASN A 1 272 ? -34.580 -2.905 45.301 1.00 95.50 272 ASN A N 1
ATOM 2146 C CA . ASN A 1 272 ? -35.374 -2.935 44.070 1.00 95.50 272 ASN A CA 1
ATOM 2147 C C . ASN A 1 272 ? -35.463 -1.560 43.397 1.00 95.50 272 ASN A C 1
ATOM 2149 O O . ASN A 1 272 ? -35.173 -1.445 42.208 1.00 95.50 272 ASN A O 1
ATOM 2153 N N . MET A 1 273 ? -35.724 -0.495 44.162 1.00 94.06 273 MET A N 1
ATOM 2154 C CA . MET A 1 273 ? -35.734 0.875 43.628 1.00 94.06 273 MET A CA 1
ATOM 2155 C C . MET A 1 273 ? -34.373 1.285 43.029 1.00 94.06 273 MET A C 1
ATOM 2157 O O . MET A 1 273 ? -34.296 2.055 42.069 1.00 94.06 273 MET A O 1
ATOM 2161 N N . GLY A 1 274 ? -33.268 0.780 43.585 1.00 92.44 274 GLY A N 1
ATOM 2162 C CA . GLY A 1 274 ? -31.938 0.946 42.997 1.00 92.44 274 GLY A CA 1
ATOM 2163 C C . GLY A 1 274 ? -31.742 0.131 41.714 1.00 92.44 274 GLY A C 1
ATOM 2164 O O . GLY A 1 274 ? -31.152 0.636 40.759 1.00 92.44 274 GLY A O 1
ATOM 2165 N N . ASN A 1 275 ? -32.252 -1.102 41.676 1.00 96.12 275 ASN A N 1
ATOM 2166 C CA . ASN A 1 275 ? -32.128 -1.998 40.525 1.00 96.12 275 ASN A CA 1
ATOM 2167 C C . ASN A 1 275 ? -32.850 -1.442 39.292 1.00 96.12 275 ASN A C 1
ATOM 2169 O O . ASN A 1 275 ? -32.275 -1.461 38.207 1.00 96.12 275 ASN A O 1
ATOM 2173 N N . GLU A 1 276 ? -34.037 -0.852 39.454 1.00 96.00 276 GLU A N 1
ATOM 2174 C CA . GLU A 1 276 ? -34.769 -0.200 38.355 1.00 96.00 276 GLU A CA 1
ATOM 2175 C C . GLU A 1 276 ? -33.919 0.862 37.639 1.00 96.00 276 GLU A C 1
ATOM 2177 O O . GLU A 1 276 ? -33.891 0.931 36.408 1.00 96.00 276 GLU A O 1
ATOM 2182 N N . LYS A 1 277 ? -33.148 1.655 38.397 1.00 94.75 277 LYS A N 1
ATOM 2183 C CA . LYS A 1 277 ? -32.237 2.656 37.822 1.00 94.75 277 LYS A CA 1
ATOM 2184 C C . LYS A 1 277 ? -31.117 2.009 37.011 1.00 94.75 277 LYS A C 1
ATOM 2186 O O . LYS A 1 277 ? -30.770 2.528 35.950 1.00 94.75 277 LYS A O 1
ATOM 2191 N N . PHE A 1 278 ? -30.564 0.889 37.482 1.00 95.44 278 PHE A N 1
ATOM 2192 C CA . PHE A 1 278 ? -29.551 0.150 36.728 1.00 95.44 278 PHE A CA 1
ATOM 2193 C C . PHE A 1 278 ? -30.122 -0.435 35.438 1.00 95.44 278 PHE A C 1
ATOM 2195 O O . PHE A 1 278 ? -29.487 -0.277 34.400 1.00 95.44 278 PHE A O 1
ATOM 2202 N N . VAL A 1 279 ? -31.326 -1.016 35.462 1.00 97.19 279 VAL A N 1
ATOM 2203 C CA . VAL A 1 279 ? -31.991 -1.547 34.256 1.00 97.19 279 VAL A CA 1
ATOM 2204 C C . VAL A 1 279 ? -32.118 -0.469 33.178 1.00 97.19 279 VAL A C 1
ATOM 2206 O O . VAL A 1 279 ? -31.742 -0.693 32.026 1.00 97.19 279 VAL A O 1
ATOM 2209 N N . VAL A 1 280 ? -32.585 0.727 33.551 1.00 96.69 280 VAL A N 1
ATOM 2210 C CA . VAL A 1 280 ? -32.709 1.855 32.613 1.00 96.69 280 VAL A CA 1
ATOM 2211 C C . VAL A 1 280 ? -31.344 2.273 32.060 1.00 96.69 280 VAL A C 1
ATOM 2213 O O . VAL A 1 280 ? -31.207 2.471 30.854 1.00 96.69 280 VAL A O 1
ATOM 2216 N N . GLN A 1 281 ? -30.318 2.379 32.910 1.00 95.81 281 GLN A N 1
ATOM 2217 C CA . GLN A 1 281 ? -28.971 2.766 32.475 1.00 95.81 281 GLN A CA 1
ATOM 2218 C C . GLN A 1 281 ? -28.324 1.727 31.554 1.00 95.81 281 GLN A C 1
ATOM 2220 O O . GLN A 1 281 ? -27.714 2.107 30.557 1.00 95.81 281 GLN A O 1
ATOM 2225 N N . ILE A 1 282 ? -28.477 0.433 31.844 1.00 96.69 282 ILE A N 1
ATOM 2226 C CA . ILE A 1 282 ? -27.986 -0.657 30.988 1.00 96.69 282 ILE A CA 1
ATOM 2227 C C . ILE A 1 282 ? -28.615 -0.546 29.601 1.00 96.69 282 ILE A C 1
ATOM 2229 O O . ILE A 1 282 ? -27.899 -0.559 28.601 1.00 96.69 282 ILE A O 1
ATOM 2233 N N . LYS A 1 283 ? -29.940 -0.366 29.543 1.00 96.12 283 LYS A N 1
ATOM 2234 C CA . LYS A 1 283 ? -30.668 -0.217 28.282 1.00 96.12 283 LYS A CA 1
ATOM 2235 C C . LYS A 1 283 ? -30.150 0.971 27.466 1.00 96.12 283 LYS A C 1
ATOM 2237 O O . LYS A 1 283 ? -29.781 0.797 26.3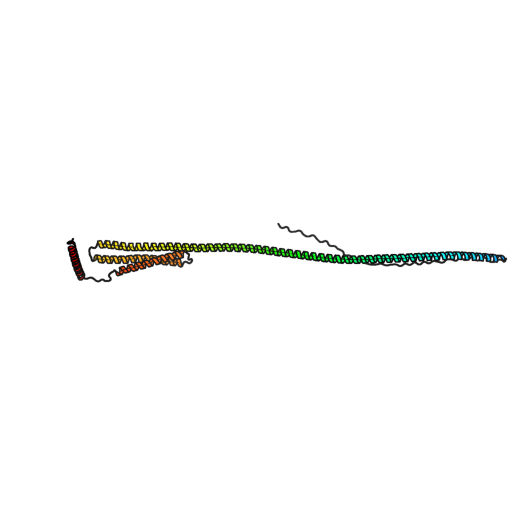10 1.00 96.12 283 LYS A O 1
ATOM 2242 N N . LEU A 1 284 ? -30.024 2.145 28.091 1.00 95.62 284 LEU A N 1
ATOM 2243 C CA . LEU A 1 284 ? -29.492 3.350 27.439 1.00 95.62 284 LEU A CA 1
ATOM 2244 C C . LEU A 1 284 ? -28.068 3.156 26.897 1.00 95.62 284 LEU A C 1
ATOM 2246 O O . LEU A 1 284 ? -27.747 3.663 25.826 1.00 95.62 284 LEU A O 1
ATOM 2250 N N . LEU A 1 285 ? -27.211 2.432 27.621 1.00 95.62 285 LEU A N 1
ATOM 2251 C CA . LEU A 1 285 ? -25.828 2.187 27.204 1.00 95.62 285 LEU A CA 1
ATOM 2252 C C . LEU A 1 285 ? -25.717 1.165 26.067 1.00 95.62 285 LEU A C 1
ATOM 2254 O O . LEU A 1 285 ? -24.823 1.298 25.231 1.00 95.62 285 LEU A O 1
ATOM 2258 N N . ARG A 1 286 ? -26.594 0.151 26.035 1.00 94.12 286 ARG A N 1
ATOM 2259 C CA . ARG A 1 286 ? -26.586 -0.894 24.998 1.00 94.12 286 ARG A CA 1
ATOM 2260 C C . ARG A 1 286 ? -27.310 -0.490 23.715 1.00 94.12 286 ARG A C 1
ATOM 2262 O O . ARG A 1 286 ? -26.953 -0.991 22.657 1.00 94.12 286 ARG A O 1
ATOM 2269 N N . GLU A 1 287 ? -28.290 0.404 23.796 1.00 93.62 287 GLU A N 1
ATOM 2270 C CA . GLU A 1 287 ? -29.068 0.883 22.641 1.00 93.62 287 GLU A CA 1
ATOM 2271 C C . GLU A 1 287 ? -28.515 2.189 22.036 1.00 93.62 287 GLU A C 1
ATOM 2273 O O . GLU A 1 287 ? -29.114 2.753 21.123 1.00 93.62 287 GLU A O 1
ATOM 2278 N N . ALA A 1 288 ? -27.375 2.688 22.526 1.00 91.06 288 ALA A N 1
ATOM 2279 C CA . ALA A 1 288 ? -26.736 3.882 21.981 1.00 91.06 288 ALA A CA 1
ATOM 2280 C C . ALA A 1 288 ? -26.253 3.661 20.533 1.00 91.06 288 ALA A C 1
ATOM 2282 O O . ALA A 1 288 ? -25.637 2.642 20.230 1.00 91.06 288 ALA A O 1
ATOM 2283 N N . GLU A 1 289 ? -26.452 4.650 19.652 1.00 87.25 289 GLU A N 1
ATOM 2284 C CA . GLU A 1 289 ? -26.086 4.561 18.223 1.00 87.25 289 GLU A CA 1
ATOM 2285 C C . GLU A 1 289 ? -24.591 4.289 17.983 1.00 87.25 289 GLU A C 1
ATOM 2287 O O . GLU A 1 289 ? -24.225 3.615 17.025 1.00 87.25 289 GLU A O 1
ATOM 2292 N N . ASN A 1 290 ? -23.723 4.784 18.869 1.00 89.81 290 ASN A N 1
ATOM 2293 C CA . ASN A 1 290 ? -22.277 4.586 18.807 1.00 89.81 290 ASN A CA 1
ATOM 2294 C C . ASN A 1 290 ? -21.786 3.908 20.086 1.00 89.81 290 ASN A C 1
ATOM 2296 O O . ASN A 1 290 ? -21.297 4.562 21.011 1.00 89.81 290 ASN A O 1
ATOM 2300 N N . ILE A 1 291 ? -21.920 2.584 20.143 1.00 89.88 291 ILE A N 1
ATOM 2301 C CA . ILE A 1 291 ? -21.421 1.792 21.268 1.00 89.88 291 ILE A CA 1
ATOM 2302 C C . ILE A 1 291 ? -19.891 1.870 21.293 1.00 89.88 291 ILE A C 1
ATOM 2304 O O . ILE A 1 291 ? -19.201 1.463 20.360 1.00 89.88 291 ILE A O 1
ATOM 2308 N N . THR A 1 292 ? -19.355 2.381 22.396 1.00 92.81 292 THR A N 1
ATOM 2309 C CA . THR A 1 292 ? -17.916 2.456 22.662 1.00 92.81 292 THR A CA 1
ATOM 2310 C C . THR A 1 292 ? -17.493 1.351 23.626 1.00 92.81 292 THR A C 1
ATOM 2312 O O . THR A 1 292 ? -18.308 0.803 24.370 1.00 92.81 292 THR A O 1
ATOM 2315 N N . LEU A 1 293 ? -16.188 1.066 23.694 1.00 92.12 293 LEU A N 1
ATOM 2316 C CA . LEU A 1 293 ? -15.642 0.144 24.696 1.00 92.12 293 LEU A CA 1
ATOM 2317 C C . LEU A 1 293 ? -16.033 0.550 26.130 1.00 92.12 293 LEU A C 1
ATOM 2319 O O . LEU A 1 293 ? -16.309 -0.308 26.963 1.00 92.12 293 LEU A O 1
ATOM 2323 N N . ILE A 1 294 ? -16.071 1.854 26.417 1.00 93.06 294 ILE A N 1
ATOM 2324 C CA . ILE A 1 294 ? -16.420 2.376 27.742 1.00 93.06 294 ILE A CA 1
ATOM 2325 C C . ILE A 1 294 ? -17.901 2.170 28.048 1.00 93.06 294 ILE A C 1
ATOM 2327 O O . ILE A 1 294 ? -18.226 1.751 29.160 1.00 93.06 294 ILE A O 1
ATOM 2331 N N . SER A 1 295 ? -18.796 2.446 27.095 1.00 94.38 295 SER A N 1
ATOM 2332 C CA . SER A 1 295 ? -20.235 2.266 27.315 1.00 94.38 295 SER A CA 1
ATOM 2333 C C . SER A 1 295 ? -20.586 0.793 27.517 1.00 94.38 295 SER A C 1
ATOM 2335 O O . SER A 1 295 ? -21.312 0.480 28.458 1.00 94.38 295 SER A O 1
ATOM 2337 N N . ASP A 1 296 ? -19.999 -0.111 26.726 1.00 94.88 296 ASP A N 1
ATOM 2338 C CA . ASP A 1 296 ? -20.198 -1.558 26.881 1.00 94.88 296 ASP A CA 1
ATOM 2339 C C . ASP A 1 296 ? -19.676 -2.073 28.233 1.00 94.88 296 ASP A C 1
ATOM 2341 O O . ASP A 1 296 ? -20.396 -2.735 28.981 1.00 94.88 296 ASP A O 1
ATOM 2345 N N . LEU A 1 297 ? -18.454 -1.696 28.622 1.00 96.25 297 LEU A N 1
ATOM 2346 C CA . LEU A 1 297 ? -17.904 -2.072 29.927 1.00 96.25 297 LEU A CA 1
ATOM 2347 C C . LEU A 1 297 ? -18.725 -1.506 31.091 1.00 96.25 297 LEU A C 1
ATOM 2349 O O . LEU A 1 297 ? -18.949 -2.196 32.086 1.00 96.25 297 LEU A O 1
ATOM 2353 N N . THR A 1 298 ? -19.217 -0.275 30.970 1.00 95.50 298 THR A N 1
ATOM 2354 C CA . THR A 1 298 ? -20.073 0.337 31.995 1.00 95.50 298 THR A CA 1
ATOM 2355 C C . THR A 1 298 ? -21.399 -0.412 32.134 1.00 95.50 298 THR A C 1
ATOM 2357 O O . THR A 1 298 ? -21.812 -0.687 33.261 1.00 95.50 298 THR A O 1
ATOM 2360 N N . ALA A 1 299 ? -22.015 -0.826 31.022 1.00 96.50 299 ALA A N 1
ATOM 2361 C CA . ALA A 1 299 ? -23.204 -1.676 31.043 1.00 96.50 299 ALA A CA 1
ATOM 2362 C C . ALA A 1 299 ? -22.918 -3.019 31.736 1.00 96.50 299 ALA A C 1
ATOM 2364 O O . ALA A 1 299 ? -23.630 -3.382 32.671 1.00 96.50 299 ALA A O 1
ATOM 2365 N N . ASN A 1 300 ? -21.813 -3.690 31.380 1.00 95.81 300 ASN A N 1
ATOM 2366 C CA . ASN A 1 300 ? -21.389 -4.948 32.011 1.00 95.81 300 ASN A CA 1
ATOM 2367 C C . ASN A 1 300 ? -21.200 -4.804 33.535 1.00 95.81 300 ASN A C 1
ATOM 2369 O O . ASN A 1 300 ? -21.523 -5.712 34.302 1.00 95.81 300 ASN A O 1
ATOM 2373 N N . ARG A 1 301 ? -20.693 -3.657 34.010 1.00 96.38 301 ARG A N 1
ATOM 2374 C CA . ARG A 1 301 ? -20.580 -3.373 35.450 1.00 96.38 301 ARG A CA 1
ATOM 2375 C C . ARG A 1 301 ? -21.943 -3.256 36.121 1.00 96.38 301 ARG A C 1
ATOM 2377 O O . ARG A 1 301 ? -22.122 -3.816 37.200 1.00 96.38 301 ARG A O 1
ATOM 2384 N N . PHE A 1 302 ? -22.879 -2.527 35.520 1.00 96.75 302 PHE A N 1
ATOM 2385 C CA . PHE A 1 302 ? -24.223 -2.401 36.080 1.00 96.75 302 PHE A CA 1
ATOM 2386 C C . PHE A 1 302 ? -24.962 -3.737 36.094 1.00 96.75 302 PHE A C 1
ATOM 2388 O O . PHE A 1 302 ? -25.604 -4.042 37.094 1.00 96.75 302 PHE A O 1
ATOM 2395 N N . GLU A 1 303 ? -24.798 -4.569 35.066 1.00 96.44 303 GLU A N 1
ATOM 2396 C CA . GLU A 1 303 ? -25.324 -5.939 35.051 1.00 96.44 303 GLU A CA 1
ATOM 2397 C C . GLU A 1 303 ? -24.722 -6.790 36.176 1.00 96.44 303 GLU A C 1
ATOM 2399 O O . GLU A 1 303 ? -25.446 -7.487 36.883 1.00 96.44 303 GLU A O 1
ATOM 2404 N N . ALA A 1 304 ? -23.409 -6.697 36.414 1.00 96.44 304 ALA A N 1
ATOM 2405 C CA . ALA A 1 304 ? -22.764 -7.402 37.521 1.00 96.44 304 ALA A CA 1
ATOM 2406 C C . ALA A 1 304 ? -23.290 -6.947 38.895 1.00 96.44 304 ALA A C 1
ATOM 2408 O O . ALA A 1 304 ? -23.498 -7.779 39.780 1.00 96.44 304 ALA A O 1
ATOM 2409 N N . PHE A 1 305 ? -23.528 -5.643 39.079 1.00 95.38 305 PHE A N 1
ATOM 2410 C CA . PHE A 1 305 ? -24.142 -5.126 40.303 1.00 95.38 305 PHE A CA 1
ATOM 2411 C C . PHE A 1 305 ? -25.580 -5.608 40.463 1.00 95.38 305 PHE A C 1
ATOM 2413 O O . PHE A 1 305 ? -25.942 -6.062 41.544 1.00 95.38 305 PHE A O 1
ATOM 2420 N N . LEU A 1 306 ? -26.379 -5.536 39.403 1.00 95.88 306 LEU A N 1
ATOM 2421 C CA . LEU A 1 306 ? -27.771 -5.965 39.406 1.00 95.88 306 LEU A CA 1
ATOM 2422 C C . LEU A 1 306 ? -27.890 -7.453 39.764 1.00 95.88 306 LEU A C 1
ATOM 2424 O O . LEU A 1 306 ? -28.565 -7.780 40.735 1.00 95.88 306 LEU A O 1
ATOM 2428 N N . ASN A 1 307 ? -27.122 -8.320 39.099 1.00 95.81 307 ASN A N 1
ATOM 2429 C CA . ASN A 1 307 ? -27.100 -9.760 39.373 1.00 95.81 307 ASN A CA 1
ATOM 2430 C C . ASN A 1 307 ? -26.753 -10.086 40.834 1.00 95.81 307 ASN A C 1
ATOM 2432 O O . ASN A 1 307 ? -27.300 -11.018 41.420 1.00 95.81 307 ASN A O 1
ATOM 2436 N N . GLU A 1 308 ? -25.810 -9.358 41.439 1.00 94.81 308 GLU A N 1
ATOM 2437 C CA . GLU A 1 308 ? -25.448 -9.606 42.835 1.00 94.81 308 GLU A CA 1
ATOM 2438 C C . GLU A 1 308 ? -26.513 -9.092 43.812 1.00 94.81 308 GLU A C 1
ATOM 2440 O O . GLU A 1 308 ? -26.811 -9.750 44.807 1.00 94.81 308 GLU A O 1
ATOM 2445 N N . ARG A 1 309 ? -27.129 -7.946 43.511 1.00 94.44 309 ARG A N 1
ATOM 2446 C CA . ARG A 1 309 ? -28.225 -7.388 44.314 1.00 94.44 309 ARG A CA 1
ATOM 2447 C C . ARG A 1 309 ? -29.450 -8.297 44.291 1.00 94.44 309 ARG A C 1
ATOM 2449 O O . ARG A 1 309 ? -30.062 -8.498 45.334 1.00 94.44 309 ARG A O 1
ATOM 2456 N N . GLU A 1 310 ? -29.770 -8.883 43.141 1.00 95.56 310 GLU A N 1
ATOM 2457 C CA . GLU A 1 310 ? -30.859 -9.855 42.991 1.00 95.56 310 GLU A CA 1
ATOM 2458 C C . GLU A 1 310 ? -30.621 -11.133 43.799 1.00 95.56 310 GLU A C 1
ATOM 2460 O O . GLU A 1 310 ? -31.522 -11.583 44.505 1.00 95.56 310 GLU A O 1
ATOM 2465 N N . LYS A 1 311 ? -29.397 -11.683 43.791 1.00 94.75 311 LYS A N 1
ATOM 2466 C CA . LYS A 1 311 ? -29.053 -12.830 44.654 1.00 94.75 311 LYS A CA 1
ATOM 2467 C C . LYS A 1 311 ? -29.288 -12.529 46.126 1.00 94.75 311 LYS A C 1
ATOM 2469 O O . LYS A 1 311 ? -29.725 -13.398 46.873 1.00 94.75 311 LYS A O 1
ATOM 2474 N N . MET A 1 312 ? -28.976 -11.312 46.549 1.00 91.88 312 MET A N 1
ATOM 2475 C CA . MET A 1 312 ? -29.139 -10.943 47.943 1.00 91.88 312 MET A CA 1
ATOM 2476 C C . MET A 1 312 ? -30.596 -10.661 48.314 1.00 91.88 312 MET A C 1
ATOM 2478 O O . MET A 1 312 ? -31.003 -11.000 49.420 1.00 91.88 312 MET A O 1
ATOM 2482 N N . ILE A 1 313 ? -31.396 -10.105 47.398 1.00 95.06 313 ILE A N 1
ATOM 2483 C CA . ILE A 1 313 ? -32.854 -10.043 47.570 1.00 95.06 313 ILE A CA 1
ATOM 2484 C C . ILE A 1 313 ? -33.402 -11.452 47.796 1.00 95.06 313 ILE A C 1
ATOM 2486 O O . ILE A 1 313 ? -34.096 -11.657 48.783 1.00 95.06 313 ILE A O 1
ATOM 2490 N N . ALA A 1 314 ? -33.014 -12.427 46.969 1.00 95.25 314 ALA A N 1
ATOM 2491 C CA . ALA A 1 314 ? -33.456 -13.811 47.135 1.00 95.25 314 ALA A CA 1
ATOM 2492 C C . ALA A 1 314 ? -33.068 -14.394 48.511 1.00 95.25 314 ALA A C 1
ATOM 2494 O O . ALA A 1 314 ? -33.892 -15.029 49.161 1.00 95.25 314 ALA A O 1
ATOM 2495 N N . GLN A 1 315 ? -31.848 -14.127 48.998 1.00 93.44 315 GLN A N 1
ATOM 2496 C CA . GLN A 1 315 ? -31.419 -14.545 50.344 1.00 93.44 315 GLN A CA 1
ATOM 2497 C C . GLN A 1 315 ? -32.229 -13.879 51.466 1.00 93.44 315 GLN A C 1
ATOM 2499 O O . GLN A 1 315 ? -32.546 -14.521 52.464 1.00 93.44 315 GLN A O 1
ATOM 2504 N N . LEU A 1 316 ? -32.544 -12.588 51.326 1.00 93.38 316 LEU A N 1
ATOM 2505 C CA . LEU A 1 316 ? -33.366 -11.864 52.296 1.00 93.38 316 LEU A CA 1
ATOM 2506 C C . LEU A 1 316 ? -34.819 -12.343 52.268 1.00 93.38 316 LEU A C 1
ATOM 2508 O O . LEU A 1 316 ? -35.439 -12.423 53.321 1.00 93.38 316 LEU A O 1
ATOM 2512 N N . GLU A 1 317 ? -35.362 -12.670 51.096 1.00 94.19 317 GLU A N 1
ATOM 2513 C CA . GLU A 1 317 ? -36.706 -13.238 50.954 1.00 94.19 317 GLU A CA 1
ATOM 2514 C C . GLU A 1 317 ? -36.812 -14.614 51.615 1.00 94.19 317 GLU A C 1
ATOM 2516 O O . GLU A 1 317 ? -37.773 -14.853 52.344 1.00 94.19 317 GLU A O 1
ATOM 2521 N N . GLU A 1 318 ? -35.812 -15.479 51.426 1.00 93.19 318 GLU A N 1
ATOM 2522 C CA . GLU A 1 318 ? -35.727 -16.786 52.089 1.00 93.19 318 GLU A CA 1
ATOM 2523 C C . GLU A 1 318 ? -35.706 -16.629 53.618 1.00 93.19 318 GLU A C 1
ATOM 2525 O O . GLU A 1 318 ? -36.558 -17.172 54.315 1.00 93.19 318 GLU A O 1
ATOM 2530 N N . GLN A 1 319 ? -34.816 -15.787 54.147 1.00 89.44 319 GLN A N 1
ATOM 2531 C CA . GLN A 1 319 ? -34.727 -15.548 55.593 1.00 89.44 319 GLN A CA 1
ATOM 2532 C C . GLN A 1 319 ? -35.971 -14.843 56.153 1.00 89.44 319 GLN A C 1
ATOM 2534 O O . GLN A 1 319 ? -36.370 -15.086 57.290 1.00 89.44 319 GLN A O 1
ATOM 2539 N N . LYS A 1 320 ? -36.612 -13.967 55.368 1.00 92.44 320 LYS A N 1
ATOM 2540 C CA . LYS A 1 320 ? -37.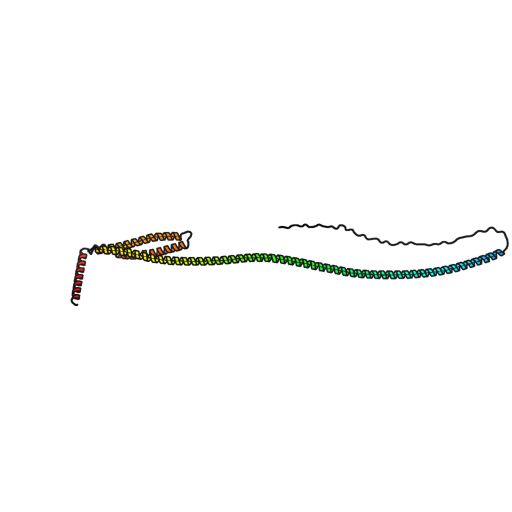900 -13.364 55.737 1.00 92.44 320 LYS A CA 1
ATOM 2541 C C . LYS A 1 320 ? -38.952 -14.448 55.931 1.00 92.44 320 LYS A C 1
ATOM 2543 O O . LYS A 1 320 ? -39.720 -14.387 56.890 1.00 92.44 320 LYS A O 1
ATOM 2548 N N . GLN A 1 321 ? -39.000 -15.407 55.009 1.00 89.69 321 GLN A N 1
ATOM 2549 C CA . GLN A 1 321 ? -39.977 -16.484 55.021 1.00 89.69 321 GLN A CA 1
ATOM 2550 C C . GLN A 1 321 ? -39.821 -17.367 56.267 1.00 89.69 321 GLN A C 1
ATOM 2552 O O . GLN A 1 321 ? -40.832 -17.684 56.893 1.00 89.69 321 GLN A O 1
ATOM 2557 N N . ASP A 1 322 ? -38.587 -17.641 56.704 1.00 89.00 322 ASP A N 1
ATOM 2558 C CA . ASP A 1 322 ? -38.321 -18.348 57.965 1.00 89.00 322 ASP A CA 1
ATOM 2559 C C . ASP A 1 322 ? -38.989 -17.651 59.169 1.00 89.00 322 ASP A C 1
ATOM 2561 O O . ASP A 1 322 ? -39.627 -18.300 60.001 1.00 89.00 322 ASP A O 1
ATOM 2565 N N . TYR A 1 323 ? -38.920 -16.316 59.257 1.00 86.56 323 TYR A N 1
ATOM 2566 C CA . TYR A 1 323 ? -39.578 -15.563 60.336 1.00 86.56 323 TYR A CA 1
ATOM 2567 C C . TYR A 1 323 ? -41.104 -15.555 60.229 1.00 86.56 323 TYR A C 1
ATOM 2569 O O . TYR A 1 323 ? -41.788 -15.589 61.254 1.00 86.56 323 TYR A O 1
ATOM 2577 N N . VAL A 1 324 ? -41.648 -15.521 59.009 1.00 84.56 324 VAL A N 1
ATOM 2578 C CA . VAL A 1 324 ? -43.097 -15.619 58.776 1.00 84.56 324 VAL A CA 1
ATOM 2579 C C . VAL A 1 324 ? -43.627 -16.963 59.279 1.00 84.56 324 VAL A C 1
ATOM 2581 O O . VAL A 1 324 ? -44.670 -17.001 59.929 1.00 84.56 324 VAL A O 1
ATOM 2584 N N . GLU A 1 325 ? -42.902 -18.057 59.040 1.00 84.88 325 GLU A N 1
ATOM 2585 C CA . GLU A 1 325 ? -43.286 -19.402 59.491 1.00 84.88 325 GLU A CA 1
ATOM 2586 C C . GLU A 1 325 ? -43.203 -19.580 61.014 1.00 84.88 325 GLU A C 1
ATOM 2588 O O . GLU A 1 325 ? -43.938 -20.386 61.589 1.00 84.88 325 GLU A O 1
ATOM 2593 N N . MET A 1 326 ? -42.357 -18.797 61.691 1.00 81.62 326 MET A N 1
ATOM 2594 C CA . MET A 1 326 ? -42.265 -18.777 63.154 1.00 81.62 326 MET A CA 1
ATOM 2595 C C . MET A 1 326 ? -43.437 -18.055 63.835 1.00 81.62 326 MET A C 1
ATOM 2597 O O . MET A 1 326 ? -43.631 -18.226 65.042 1.00 81.62 326 MET A O 1
ATOM 2601 N N . ILE A 1 327 ? -44.229 -17.268 63.099 1.00 73.62 327 ILE A N 1
ATOM 2602 C CA . ILE A 1 327 ? -45.433 -16.634 63.634 1.00 73.62 327 ILE A CA 1
ATOM 2603 C C . ILE A 1 327 ? -46.543 -17.696 63.764 1.00 73.62 327 ILE A C 1
ATOM 2605 O O . ILE A 1 327 ? -46.980 -18.247 62.752 1.00 73.62 327 ILE A O 1
ATOM 2609 N N . PRO A 1 328 ? -47.059 -17.985 64.980 1.00 59.91 328 PRO A N 1
ATOM 2610 C CA . PRO A 1 328 ? -48.110 -18.980 65.156 1.00 59.91 328 PRO A CA 1
ATOM 2611 C C . PRO A 1 328 ? -49.375 -18.570 64.396 1.00 59.91 328 PRO A C 1
ATOM 2613 O O . PRO A 1 328 ? -50.087 -17.643 64.781 1.00 59.91 328 PRO A O 1
ATOM 2616 N N . THR A 1 329 ? -49.691 -19.297 63.329 1.00 48.81 329 THR A N 1
ATOM 2617 C CA . THR A 1 329 ? -50.956 -19.188 62.597 1.00 48.81 329 THR A CA 1
ATOM 2618 C C . THR A 1 329 ? -52.073 -19.891 63.363 1.00 48.81 329 THR A C 1
ATOM 2620 O O . THR A 1 329 ? -52.693 -20.809 62.856 1.00 48.81 329 THR A O 1
ATOM 2623 N N . GLU A 1 330 ? -52.353 -19.498 64.607 1.00 40.81 330 GLU A N 1
ATOM 2624 C CA . GLU A 1 330 ? -53.580 -19.923 65.288 1.00 40.81 330 GLU A CA 1
ATOM 2625 C C . GLU A 1 330 ? -53.962 -18.936 66.398 1.00 40.81 330 GLU A C 1
ATOM 2627 O O . GLU A 1 330 ? -53.464 -18.966 67.523 1.00 40.81 330 GLU A O 1
ATOM 2632 N N . THR A 1 331 ? -54.943 -18.095 66.084 1.00 41.47 331 THR A N 1
ATOM 2633 C CA . THR A 1 331 ? -55.888 -17.490 67.026 1.00 41.47 331 THR A CA 1
ATOM 2634 C C . THR A 1 331 ? -56.674 -18.583 67.765 1.00 41.47 331 THR A C 1
ATOM 2636 O O . THR A 1 331 ? -57.879 -18.742 67.585 1.00 41.47 331 THR A O 1
ATOM 2639 N N . LYS A 1 332 ? -56.016 -19.373 68.618 1.00 39.97 332 LYS A N 1
ATOM 2640 C CA . LYS A 1 332 ? -56.712 -20.166 69.637 1.00 39.97 332 LYS A CA 1
ATOM 2641 C C . LYS A 1 332 ? -56.603 -19.442 70.964 1.00 39.97 332 LYS A C 1
ATOM 2643 O O . LYS A 1 332 ? -55.557 -19.443 71.607 1.00 39.97 332 LYS A O 1
ATOM 2648 N N . GLU A 1 333 ? -57.711 -18.834 71.380 1.00 43.72 333 GLU A N 1
ATOM 2649 C CA . GLU A 1 333 ? -57.925 -18.420 72.763 1.00 43.72 333 GLU A CA 1
ATOM 2650 C C . GLU A 1 333 ? -57.682 -19.621 73.691 1.00 43.72 333 GLU A C 1
ATOM 2652 O O . GLU A 1 333 ? -58.536 -20.490 73.860 1.00 43.72 333 GLU A O 1
ATOM 2657 N N . ILE A 1 334 ? -56.495 -19.693 74.296 1.00 50.53 334 ILE A N 1
ATOM 2658 C CA . ILE A 1 334 ? -56.196 -20.709 75.306 1.00 50.53 334 ILE A CA 1
ATOM 2659 C C . ILE A 1 334 ? -57.032 -20.377 76.541 1.00 50.53 334 ILE A C 1
ATOM 2661 O O . ILE A 1 334 ? -56.854 -19.333 77.180 1.00 50.53 334 ILE A O 1
ATOM 2665 N N . THR A 1 335 ? -57.953 -21.267 76.897 1.00 60.25 335 THR A N 1
ATOM 2666 C CA . THR A 1 335 ? -58.930 -20.990 77.950 1.00 60.25 335 THR A CA 1
ATOM 2667 C C . THR A 1 335 ? -58.265 -20.923 79.331 1.00 60.25 335 THR A C 1
ATOM 2669 O O . THR A 1 335 ? -57.263 -21.579 79.635 1.00 60.25 335 THR A O 1
ATOM 2672 N N . LYS A 1 336 ? -58.862 -20.149 80.248 1.00 59.59 336 LYS A N 1
ATOM 2673 C CA . LYS A 1 336 ? -58.383 -19.943 81.635 1.00 59.59 336 LYS A CA 1
ATOM 2674 C C . LYS A 1 336 ? -58.155 -21.257 82.413 1.00 59.59 336 LYS A C 1
ATOM 2676 O O . LYS A 1 336 ? -57.400 -21.279 83.390 1.00 59.59 336 LYS A O 1
ATOM 2681 N N . ALA A 1 337 ? -58.802 -22.346 81.994 1.00 59.19 337 ALA A N 1
ATOM 2682 C CA . ALA A 1 337 ? -58.649 -23.682 82.562 1.00 59.19 337 ALA A CA 1
ATOM 2683 C C . ALA A 1 337 ? -57.291 -24.319 82.210 1.00 59.19 337 ALA A C 1
ATOM 2685 O O . ALA A 1 337 ? -56.617 -24.858 83.093 1.00 59.19 337 ALA A O 1
ATOM 2686 N N . GLU A 1 338 ? -56.843 -24.176 80.964 1.00 57.91 338 GLU A N 1
ATOM 2687 C CA . GLU A 1 338 ? -55.583 -24.739 80.466 1.00 57.91 338 GLU A CA 1
ATOM 2688 C C . GLU A 1 338 ? -54.378 -23.999 81.062 1.00 57.91 338 GLU A C 1
ATOM 2690 O O . GLU A 1 338 ? -53.438 -24.631 81.559 1.00 57.91 338 GLU A O 1
ATOM 2695 N N . ARG A 1 339 ? -54.475 -22.667 81.204 1.00 58.34 339 ARG A N 1
ATOM 2696 C CA . ARG A 1 339 ? -53.482 -21.853 81.937 1.00 58.34 339 ARG A CA 1
ATOM 2697 C C . ARG A 1 339 ? -53.324 -22.298 83.401 1.00 58.34 339 ARG A C 1
ATOM 2699 O O . ARG A 1 339 ? -52.213 -22.343 83.939 1.00 58.34 339 ARG A O 1
ATOM 2706 N N . LYS A 1 340 ? -54.418 -22.688 84.070 1.00 69.38 340 LYS A N 1
ATOM 2707 C CA . LYS A 1 340 ? -54.382 -23.205 85.455 1.00 69.38 340 LYS A CA 1
ATOM 2708 C C . LYS A 1 340 ? -53.727 -24.587 85.547 1.00 69.38 340 LYS A C 1
ATOM 2710 O O . LYS A 1 340 ? -53.014 -24.846 86.524 1.00 69.38 340 LYS A O 1
ATOM 2715 N N . ALA A 1 341 ? -53.949 -25.460 84.565 1.00 69.25 341 ALA A N 1
ATOM 2716 C CA . ALA A 1 341 ? -53.354 -26.794 84.519 1.00 69.25 341 ALA A CA 1
ATOM 2717 C C . ALA A 1 341 ? -51.831 -26.726 84.311 1.00 69.25 341 ALA A C 1
ATOM 2719 O O . ALA A 1 341 ? -51.077 -27.327 85.087 1.00 69.25 341 ALA A O 1
ATOM 2720 N N . ALA A 1 342 ? -51.375 -25.897 83.366 1.00 63.53 342 ALA A N 1
ATOM 2721 C CA . ALA A 1 342 ? -49.956 -25.666 83.098 1.00 63.53 342 ALA A CA 1
ATOM 2722 C C . ALA A 1 342 ? -49.217 -25.091 84.325 1.00 63.53 342 ALA A C 1
ATOM 2724 O O . ALA A 1 342 ? -48.169 -25.603 84.732 1.00 63.53 342 ALA A O 1
ATOM 2725 N N . LYS A 1 343 ? -49.815 -24.112 85.024 1.00 71.50 343 LYS A N 1
ATOM 2726 C CA . LYS A 1 343 ? -49.237 -23.517 86.248 1.00 71.50 343 LYS A CA 1
ATOM 2727 C C . LYS A 1 343 ? -49.108 -24.528 87.399 1.00 71.50 343 LYS A C 1
ATOM 2729 O O . LYS A 1 343 ? -48.148 -24.481 88.175 1.00 71.50 343 LYS A O 1
ATOM 2734 N N . LYS A 1 344 ? -50.041 -25.484 87.510 1.00 74.81 344 LYS A N 1
ATOM 2735 C CA . LYS A 1 344 ? -49.974 -26.581 88.496 1.00 74.81 344 LYS A CA 1
ATOM 2736 C C . LYS A 1 344 ? -48.858 -27.578 88.164 1.00 74.81 344 LYS A C 1
ATOM 2738 O O . LYS A 1 344 ? -48.163 -28.027 89.080 1.00 74.81 344 LYS A O 1
ATOM 2743 N N . ALA A 1 345 ? -48.665 -27.894 86.883 1.00 67.38 345 ALA A N 1
ATOM 2744 C CA . ALA A 1 345 ? -47.602 -28.782 86.419 1.00 67.38 345 ALA A CA 1
ATOM 2745 C C . ALA A 1 345 ? -46.208 -28.172 86.660 1.00 67.38 345 ALA A C 1
ATOM 2747 O O . ALA A 1 345 ? -45.359 -28.814 87.286 1.00 67.38 345 ALA A O 1
ATOM 2748 N N . ALA A 1 346 ? -46.017 -26.897 86.303 1.00 66.75 346 ALA A N 1
ATOM 2749 C CA . ALA A 1 346 ? -44.764 -26.169 86.512 1.00 66.75 346 ALA A CA 1
ATOM 2750 C C . ALA A 1 346 ? -44.377 -26.076 88.002 1.00 66.75 346 ALA A C 1
ATOM 2752 O O . ALA A 1 346 ? -43.246 -26.385 88.387 1.00 66.75 346 ALA A O 1
ATOM 2753 N N . LYS A 1 347 ? -45.338 -25.773 88.890 1.00 77.00 347 LYS A N 1
ATOM 2754 C CA . LYS A 1 347 ? -45.094 -25.715 90.346 1.00 77.00 347 LYS A CA 1
ATOM 2755 C C . LYS A 1 347 ? -44.702 -27.079 90.935 1.00 77.00 347 LYS A C 1
ATOM 2757 O O . LYS A 1 347 ? -43.913 -27.148 91.882 1.00 77.00 347 LYS A O 1
ATOM 2762 N N . LYS A 1 348 ? -45.221 -28.181 90.378 1.00 75.44 348 LYS A N 1
ATOM 2763 C CA . LYS A 1 348 ? -44.879 -29.552 90.796 1.00 75.44 348 LYS A CA 1
ATOM 2764 C C . LYS A 1 348 ? -43.477 -29.957 90.319 1.00 75.44 348 LYS A C 1
ATOM 2766 O O . LYS A 1 348 ? -42.760 -30.617 91.074 1.00 75.44 348 LYS A O 1
ATOM 2771 N N . ALA A 1 349 ? -43.072 -29.526 89.123 1.00 65.25 349 ALA A N 1
ATOM 2772 C CA . ALA A 1 349 ? -41.731 -29.744 88.581 1.00 65.25 349 ALA A CA 1
ATOM 2773 C C . ALA A 1 349 ? -40.658 -28.971 89.372 1.00 65.25 349 ALA A C 1
ATOM 2775 O O . ALA A 1 349 ? -39.696 -29.578 89.849 1.00 65.25 349 ALA A O 1
ATOM 2776 N N . ALA A 1 350 ? -40.885 -27.682 89.648 1.00 68.12 350 ALA A N 1
ATOM 2777 C CA . ALA A 1 350 ? -39.970 -26.852 90.437 1.00 68.12 350 ALA A CA 1
ATOM 2778 C C . ALA A 1 350 ? -39.757 -27.397 91.866 1.00 68.12 350 ALA A C 1
ATOM 2780 O O . ALA A 1 350 ? -38.632 -27.466 92.364 1.00 68.12 350 ALA A O 1
ATOM 2781 N N . LYS A 1 351 ? -40.822 -27.896 92.515 1.00 75.62 351 LYS A N 1
ATOM 2782 C CA . LYS A 1 351 ? -40.729 -28.498 93.858 1.00 75.62 351 LYS A CA 1
ATOM 2783 C C . LYS A 1 351 ? -39.937 -29.815 93.869 1.00 75.62 351 LYS A C 1
ATOM 2785 O O . LYS A 1 351 ? -39.277 -30.116 94.864 1.00 75.62 351 LYS A O 1
ATOM 2790 N N . LYS A 1 352 ? -39.973 -30.601 92.782 1.00 74.44 352 LYS A N 1
ATOM 2791 C CA . LYS A 1 352 ? -39.143 -31.813 92.626 1.00 74.44 352 LYS A CA 1
ATOM 2792 C C . LYS A 1 352 ? -37.669 -31.466 92.393 1.00 74.44 352 LYS A C 1
ATOM 2794 O O . LYS A 1 352 ? -36.812 -32.099 93.011 1.00 74.44 352 LYS A O 1
ATOM 2799 N N . ALA A 1 353 ? -37.380 -30.452 91.577 1.00 66.19 353 ALA A N 1
ATOM 2800 C CA . ALA A 1 353 ? -36.017 -29.984 91.324 1.00 66.19 353 ALA A CA 1
ATOM 2801 C C . ALA A 1 353 ? -35.346 -29.451 92.606 1.00 66.19 353 ALA A C 1
ATOM 2803 O O . ALA A 1 353 ? -34.252 -29.892 92.961 1.00 66.19 353 ALA A O 1
ATOM 2804 N N . ALA A 1 354 ? -36.052 -28.629 93.392 1.00 69.25 354 ALA A N 1
ATOM 2805 C CA . ALA A 1 354 ? -35.545 -28.103 94.663 1.00 69.25 354 ALA A CA 1
ATOM 2806 C C . ALA A 1 354 ? -35.256 -29.200 95.714 1.00 69.25 354 ALA A C 1
ATOM 2808 O O . ALA A 1 354 ? -34.302 -29.100 96.489 1.00 69.25 354 ALA A O 1
ATOM 2809 N N . LYS A 1 355 ? -36.042 -30.290 95.733 1.00 74.00 355 LYS A N 1
ATOM 2810 C CA . LYS A 1 355 ? -35.803 -31.442 96.628 1.00 74.00 355 LYS A CA 1
ATOM 2811 C C . LYS A 1 355 ? -34.574 -32.264 96.218 1.00 74.00 355 LYS A C 1
ATOM 2813 O O . LYS A 1 355 ? -33.881 -32.774 97.097 1.00 74.00 355 LYS A O 1
ATOM 2818 N N . LYS A 1 356 ? -34.294 -32.385 94.913 1.00 70.44 356 LYS A N 1
ATOM 2819 C CA . LYS A 1 356 ? -33.069 -33.027 94.399 1.00 70.44 356 LYS A CA 1
ATOM 2820 C C . LYS A 1 356 ? -31.821 -32.209 94.751 1.00 70.44 356 LYS A C 1
ATOM 2822 O O . LYS A 1 356 ? -30.858 -32.790 95.240 1.00 70.44 356 LYS A O 1
ATOM 2827 N N . ALA A 1 357 ? -31.876 -30.883 94.612 1.00 61.03 357 ALA A N 1
ATOM 2828 C CA . ALA A 1 357 ? -30.764 -29.995 94.958 1.00 61.03 357 ALA A CA 1
ATOM 2829 C C . ALA A 1 357 ? -30.393 -30.051 96.457 1.00 61.03 357 ALA A C 1
ATOM 2831 O O . ALA A 1 357 ? -29.218 -30.170 96.796 1.00 61.03 357 ALA A O 1
ATOM 2832 N N . LYS A 1 358 ? -31.379 -30.085 97.371 1.00 66.25 358 LYS A N 1
ATOM 2833 C CA . LYS A 1 358 ? -31.110 -30.230 98.820 1.00 66.25 358 LYS A CA 1
ATOM 2834 C C . LYS A 1 358 ? -30.488 -31.577 99.214 1.00 66.25 358 LYS A C 1
ATOM 2836 O O . LYS A 1 358 ? -29.728 -31.622 100.173 1.00 66.25 358 LYS A O 1
ATOM 2841 N N . LYS A 1 359 ? -30.780 -32.668 98.494 1.00 62.53 359 LYS A N 1
ATOM 2842 C CA . LYS A 1 359 ? -30.168 -33.987 98.755 1.00 62.53 359 LYS A CA 1
ATOM 2843 C C . LYS A 1 359 ? -28.723 -34.087 98.258 1.00 62.53 359 LYS A C 1
ATOM 2845 O O . LYS A 1 359 ? -27.956 -34.849 98.832 1.00 62.53 359 LYS A O 1
ATOM 2850 N N . ALA A 1 360 ? -28.359 -33.335 97.220 1.00 57.56 360 ALA A N 1
ATOM 2851 C CA . ALA A 1 360 ? -26.997 -33.311 96.690 1.00 57.56 360 ALA A CA 1
ATOM 2852 C C . ALA A 1 360 ? -26.023 -32.528 97.593 1.00 57.56 360 ALA A C 1
ATOM 2854 O O . ALA A 1 360 ? -24.851 -32.876 97.659 1.00 57.56 360 ALA A O 1
ATOM 2855 N N . ASN A 1 361 ? -26.512 -31.526 98.334 1.00 53.94 361 ASN A N 1
ATOM 2856 C CA . ASN A 1 361 ? -25.675 -30.670 99.185 1.00 53.94 361 ASN A CA 1
ATOM 2857 C C . ASN A 1 361 ? -25.422 -31.223 100.604 1.00 53.94 361 ASN A C 1
ATOM 2859 O O . ASN A 1 361 ? -24.627 -30.660 101.337 1.00 53.94 361 ASN A O 1
ATOM 2863 N N . ALA A 1 362 ? -26.094 -32.311 101.001 1.00 55.78 362 ALA A N 1
ATOM 2864 C CA . ALA A 1 362 ? -25.916 -32.965 102.307 1.00 55.78 362 ALA A CA 1
ATOM 2865 C C . ALA A 1 362 ? -24.930 -34.155 102.268 1.00 55.78 362 ALA A C 1
ATOM 2867 O O . ALA A 1 362 ? -24.847 -34.922 103.223 1.00 55.78 362 ALA A O 1
ATOM 2868 N N . LYS A 1 363 ? -24.243 -34.356 101.135 1.00 56.25 363 LYS A N 1
ATOM 2869 C CA . LYS A 1 363 ? -23.280 -35.446 100.896 1.00 56.25 363 LYS A CA 1
ATOM 2870 C C . LYS A 1 363 ? -21.870 -34.942 100.540 1.00 56.25 363 LYS A C 1
ATOM 2872 O O . LYS A 1 363 ? -21.069 -35.731 100.047 1.00 56.25 363 LYS A O 1
ATOM 2877 N N . LYS A 1 364 ? -21.596 -33.653 100.755 1.00 47.66 364 LYS A N 1
ATOM 2878 C CA . LYS A 1 364 ? -20.258 -33.059 100.678 1.00 47.66 364 LYS A CA 1
ATOM 2879 C C . LYS A 1 364 ? -19.773 -32.716 102.071 1.00 47.66 364 LYS A C 1
ATOM 2881 O O . LYS A 1 364 ? -20.615 -32.200 102.840 1.00 47.66 364 LYS A O 1
#

Sequence (364 aa):
MPFLELTAPSSATPESASTISSEDNKMIAATTPTPAPASAETPNTTSSEVNVSNTDQAFDQMITHLNAMRAKVQALEMENTQLKAQVESEKSSKEQLSKKFDEANKNSRAAELEAATKIQSLELKHSDLEAQVEYEMSVKEHYSTNLEEAKNNWHSAQLEATSKDAELGRVRERLQLVEAQAAEQEQLHAVKEQNIELQARFRLQFLLTTHQHVQTMKHMMHDWKMQVEQKIDDDYEKNKLKENDADGALDAEYARLKALIEGYEYIIANINMGNEKFVVQIKLLREAENITLISDLTANRFEAFLNEREKMIAQLEEQKQDYVEMIPTETKEITKAERKAAKKAAKKAAKKAAKKAKKANAKK

pLDDT: mean 79.61, std 22.41, range [26.97, 98.25]